Protein AF-A0A9X3EYN8-F1 (afdb_monomer_lite)

Foldseek 3Di:
DDDDDPPPPPDPFAKDFDADPVPRHTLDMDGPDDDAAWDWDDWEADPQRKIKIKTKHDDDPVDFIKIKIWIAGNSRHTQDMDIDGHHPQKDWLDWYDAPDQWIKTWIARHVWLAFIKIWIAGNNYRHTQDIEGQDGADDQKHKHWNDWDHDNFWIKTKIKIWGTDDCQQDTDIWIWIWTAGPNGHTDDIGTDPPQDDRSGGWHWDWDADPQRWIKIWTDDPDTDIDTGDD

Structure (mmCIF, N/CA/C/O backbone):
data_AF-A0A9X3EYN8-F1
#
_entry.id   AF-A0A9X3EYN8-F1
#
loop_
_atom_site.group_PDB
_atom_site.id
_atom_site.type_symbol
_atom_site.label_atom_id
_atom_site.label_alt_id
_atom_site.label_comp_id
_atom_site.label_asym_id
_atom_site.label_entity_id
_atom_site.label_seq_id
_atom_site.pdbx_PDB_ins_code
_atom_site.Cartn_x
_atom_site.Cartn_y
_atom_site.Cartn_z
_atom_site.occupancy
_atom_site.B_iso_or_equiv
_atom_site.auth_seq_id
_atom_site.auth_comp_id
_atom_site.auth_asym_id
_atom_site.auth_atom_id
_atom_site.pdbx_PDB_model_num
ATOM 1 N N . MET A 1 1 ? 11.180 -49.204 -0.231 1.00 36.69 1 MET A N 1
ATOM 2 C CA . MET A 1 1 ? 11.183 -48.367 0.988 1.00 36.69 1 MET A CA 1
ATOM 3 C C . MET A 1 1 ? 10.421 -47.091 0.646 1.00 36.69 1 MET A C 1
ATOM 5 O O . MET A 1 1 ? 10.911 -46.319 -0.162 1.00 36.69 1 MET A O 1
ATOM 9 N N . ARG A 1 2 ? 9.163 -46.944 1.089 1.00 31.66 2 ARG A N 1
ATOM 10 C CA . ARG A 1 2 ? 8.355 -45.742 0.809 1.00 31.66 2 ARG A CA 1
ATOM 11 C C . ARG A 1 2 ? 8.664 -44.709 1.886 1.00 31.66 2 ARG A C 1
ATOM 13 O O . ARG A 1 2 ? 8.352 -44.957 3.048 1.00 31.66 2 ARG A O 1
ATOM 20 N N . TRP A 1 3 ? 9.269 -43.591 1.502 1.00 30.75 3 TRP A N 1
ATOM 21 C CA . TRP A 1 3 ? 9.329 -42.409 2.354 1.00 30.75 3 TRP A CA 1
ATOM 22 C C . TRP A 1 3 ? 7.893 -41.926 2.575 1.00 30.75 3 TRP A C 1
ATOM 24 O O . TRP A 1 3 ? 7.209 -41.531 1.634 1.00 30.75 3 TRP A O 1
ATOM 34 N N . ARG A 1 4 ? 7.400 -42.051 3.809 1.00 38.00 4 ARG A N 1
ATOM 35 C CA . ARG A 1 4 ? 6.211 -41.330 4.259 1.00 38.00 4 ARG A CA 1
ATOM 36 C C . ARG A 1 4 ? 6.711 -39.973 4.726 1.00 38.00 4 ARG A C 1
ATOM 38 O O . ARG A 1 4 ? 7.482 -39.923 5.681 1.00 38.00 4 ARG A O 1
ATOM 45 N N . SER A 1 5 ? 6.311 -38.907 4.043 1.00 39.56 5 SER A N 1
ATOM 46 C CA . SER A 1 5 ? 6.512 -37.550 4.546 1.00 39.56 5 SER A CA 1
ATOM 47 C C . SER A 1 5 ? 5.909 -37.452 5.954 1.00 39.56 5 SER A C 1
ATOM 49 O O . SER A 1 5 ? 4.821 -38.003 6.173 1.00 39.56 5 SER A O 1
ATOM 51 N N . PRO A 1 6 ? 6.591 -36.815 6.922 1.00 39.59 6 PRO A N 1
ATOM 52 C CA . PRO A 1 6 ? 6.010 -36.570 8.233 1.00 39.59 6 PRO A CA 1
ATOM 53 C C . PRO A 1 6 ? 4.724 -35.764 8.069 1.00 39.59 6 PRO A C 1
ATOM 55 O O . PRO A 1 6 ? 4.620 -34.940 7.160 1.00 39.59 6 PRO A O 1
ATOM 58 N N . ALA A 1 7 ? 3.750 -36.032 8.940 1.00 44.34 7 ALA A N 1
ATOM 59 C CA . ALA A 1 7 ? 2.514 -35.273 9.028 1.00 44.34 7 ALA A CA 1
ATOM 60 C C . ALA A 1 7 ? 2.822 -33.774 8.959 1.00 44.34 7 ALA A C 1
ATOM 62 O O . ALA A 1 7 ? 3.685 -33.287 9.689 1.00 44.34 7 ALA A O 1
ATOM 63 N N . THR A 1 8 ? 2.127 -33.080 8.061 1.00 43.03 8 THR A N 1
ATOM 64 C CA . THR A 1 8 ? 2.136 -31.629 7.931 1.00 43.03 8 THR A CA 1
ATOM 65 C C . THR A 1 8 ? 1.940 -31.039 9.320 1.00 43.03 8 THR A C 1
ATOM 67 O O . THR A 1 8 ? 0.848 -31.103 9.888 1.00 43.03 8 THR A O 1
ATOM 70 N N . THR A 1 9 ? 3.013 -30.493 9.898 1.00 41.28 9 THR A N 1
ATOM 71 C CA . THR A 1 9 ? 2.904 -29.537 10.994 1.00 41.28 9 THR A CA 1
ATOM 72 C C . THR A 1 9 ? 1.917 -28.499 10.501 1.00 41.28 9 THR A C 1
ATOM 74 O O . THR A 1 9 ? 2.170 -27.845 9.491 1.00 41.28 9 THR A O 1
ATOM 77 N N . ARG A 1 10 ? 0.744 -28.440 11.132 1.00 44.25 10 ARG A N 1
ATOM 78 C CA . ARG A 1 10 ? -0.308 -27.486 10.798 1.00 44.25 10 ARG A CA 1
ATOM 79 C C . ARG A 1 10 ? 0.329 -26.107 10.949 1.00 44.25 10 ARG A C 1
ATOM 81 O O . ARG A 1 10 ? 0.519 -25.659 12.078 1.00 44.25 10 ARG A O 1
ATOM 88 N N . MET A 1 11 ? 0.758 -25.500 9.838 1.00 50.25 11 MET A N 1
ATOM 89 C CA . MET A 1 11 ? 1.220 -24.118 9.844 1.00 50.25 11 MET A CA 1
ATOM 90 C C . MET A 1 11 ? 0.138 -23.313 10.556 1.00 50.25 11 MET A C 1
ATOM 92 O O . MET A 1 11 ? -1.053 -23.566 10.344 1.00 50.25 11 MET A O 1
ATOM 96 N N . GLY A 1 12 ? 0.548 -22.454 11.492 1.00 55.12 12 GLY A N 1
ATOM 97 C CA . GLY A 1 12 ? -0.389 -21.685 12.301 1.00 55.12 12 GLY A CA 1
ATOM 98 C C . GLY A 1 12 ? -1.447 -21.054 11.401 1.00 55.12 12 GLY A C 1
ATOM 99 O O . GLY A 1 12 ? -1.130 -20.510 10.346 1.00 55.12 12 GLY A O 1
ATOM 100 N N . THR A 1 13 ? -2.715 -21.181 11.781 1.00 68.56 13 THR A N 1
ATOM 101 C CA . THR A 1 13 ? -3.825 -20.532 11.078 1.00 68.56 13 THR A CA 1
ATOM 102 C C . THR A 1 13 ? -3.518 -19.042 10.937 1.00 68.56 13 THR A C 1
ATOM 104 O O . THR A 1 13 ? -3.348 -18.364 11.952 1.00 68.56 13 THR A O 1
ATOM 107 N N . ARG A 1 14 ? -3.434 -18.545 9.697 1.00 85.06 14 ARG A N 1
ATOM 108 C CA . ARG A 1 14 ? -3.241 -17.120 9.386 1.00 85.06 14 ARG A CA 1
ATOM 109 C C . ARG A 1 14 ? -4.427 -16.351 9.931 1.00 85.06 14 ARG A C 1
ATOM 111 O O . ARG A 1 14 ? -5.570 -16.717 9.664 1.00 85.06 14 ARG A O 1
ATOM 118 N N . GLN A 1 15 ? -4.166 -15.337 10.741 1.00 91.00 15 GLN A N 1
ATOM 119 C CA . GLN A 1 15 ? -5.201 -14.673 11.519 1.00 91.00 15 GLN A CA 1
ATOM 120 C C . GLN A 1 15 ? -4.995 -13.168 11.521 1.00 91.00 15 GLN A C 1
ATOM 122 O O . GLN A 1 15 ? -3.868 -12.683 11.541 1.00 91.00 15 GLN A O 1
ATOM 127 N N . VAL A 1 16 ? -6.113 -12.455 11.567 1.00 94.06 16 VAL A N 1
ATOM 128 C CA . VAL A 1 16 ? -6.182 -11.043 11.931 1.00 94.06 16 VAL A CA 1
ATOM 129 C C . VAL A 1 16 ? -6.990 -10.939 13.220 1.00 94.06 16 VAL A C 1
ATOM 131 O O . VAL A 1 16 ? -7.967 -11.670 13.422 1.00 94.06 16 VAL A O 1
ATOM 134 N N . ALA A 1 17 ? -6.554 -10.080 14.132 1.00 94.62 17 ALA A N 1
ATOM 135 C CA . ALA A 1 17 ? -7.220 -9.869 15.406 1.00 94.62 17 ALA A CA 1
ATOM 136 C C . ALA A 1 17 ? -7.165 -8.395 15.789 1.00 94.62 17 ALA A C 1
ATOM 138 O O . ALA A 1 17 ? -6.154 -7.731 15.566 1.00 94.62 17 ALA A O 1
ATOM 139 N N . MET A 1 18 ? -8.237 -7.926 16.417 1.00 94.19 18 MET A N 1
ATOM 140 C CA . MET A 1 18 ? -8.274 -6.639 17.094 1.00 94.19 18 MET A CA 1
ATOM 141 C C . MET A 1 18 ? -8.241 -6.893 18.595 1.00 94.19 18 MET A C 1
ATOM 143 O O . MET A 1 18 ? -8.994 -7.725 19.106 1.00 94.19 18 MET A O 1
ATOM 147 N N . LEU A 1 19 ? -7.345 -6.204 19.295 1.00 95.00 19 LEU A N 1
ATOM 148 C CA . LEU A 1 19 ? -7.113 -6.385 20.724 1.00 95.00 19 LEU A CA 1
ATOM 149 C C . LEU A 1 19 ? -7.497 -5.111 21.480 1.00 95.00 19 LEU A C 1
ATOM 151 O O . LEU A 1 19 ? -7.305 -4.005 20.979 1.00 95.00 19 LEU A O 1
ATOM 155 N N . ALA A 1 20 ? -8.005 -5.264 22.699 1.00 92.56 20 ALA A N 1
ATOM 156 C CA . ALA A 1 20 ? -8.232 -4.151 23.604 1.00 92.56 20 ALA A CA 1
ATOM 157 C C . ALA A 1 20 ? -6.875 -3.536 24.001 1.00 92.56 20 ALA A C 1
ATOM 159 O O . ALA A 1 20 ? -6.005 -4.279 24.464 1.00 92.56 20 ALA A O 1
ATOM 160 N N . PRO A 1 21 ? -6.678 -2.211 23.871 1.00 90.69 21 PRO A N 1
ATOM 161 C CA . PRO A 1 21 ? -5.372 -1.585 24.097 1.00 90.69 21 PRO A CA 1
ATOM 162 C C . PRO A 1 21 ? -4.863 -1.761 25.534 1.00 90.69 21 PRO A C 1
ATOM 164 O O . PRO A 1 21 ? -3.668 -1.950 25.738 1.00 90.69 21 PRO A O 1
ATOM 167 N N . ASP A 1 22 ? -5.765 -1.774 26.519 1.00 94.81 22 ASP A N 1
ATOM 168 C CA . ASP A 1 22 ? -5.390 -1.803 27.939 1.00 94.81 22 ASP A CA 1
ATOM 169 C C . ASP A 1 22 ? -5.053 -3.206 28.461 1.00 94.81 22 ASP A C 1
ATOM 171 O O . ASP A 1 22 ? -4.354 -3.353 29.462 1.00 94.81 22 ASP A O 1
ATOM 175 N N . THR A 1 23 ? -5.576 -4.255 27.820 1.00 95.38 23 THR A N 1
ATOM 176 C CA . THR A 1 23 ? -5.485 -5.635 28.333 1.00 95.38 23 THR A CA 1
ATOM 177 C C . THR A 1 23 ? -4.871 -6.619 27.346 1.00 95.38 23 THR A C 1
ATOM 179 O O . THR A 1 23 ? -4.512 -7.727 27.738 1.00 95.38 23 THR A O 1
ATOM 182 N N . GLY A 1 24 ? -4.790 -6.261 26.062 1.00 93.75 24 GLY A N 1
ATOM 183 C CA . GLY A 1 24 ? -4.427 -7.177 24.983 1.00 93.75 24 GLY A CA 1
ATOM 184 C C . GLY A 1 24 ? -5.465 -8.277 24.725 1.00 93.75 24 GLY A C 1
ATOM 185 O O . GLY A 1 24 ? -5.211 -9.171 23.918 1.00 93.75 24 GLY A O 1
ATOM 186 N N . ALA A 1 25 ? -6.626 -8.249 25.391 1.00 93.50 25 ALA A N 1
ATOM 187 C CA . ALA A 1 25 ? -7.679 -9.236 25.180 1.00 93.50 25 ALA A CA 1
ATOM 188 C C . ALA A 1 25 ? -8.284 -9.089 23.772 1.00 93.50 25 ALA A C 1
ATOM 190 O O . ALA A 1 25 ? -8.482 -7.959 23.321 1.00 93.50 25 ALA A O 1
ATOM 191 N N . PRO A 1 26 ? -8.607 -10.188 23.065 1.00 93.44 26 PRO A N 1
ATOM 192 C CA . PRO A 1 26 ? -9.202 -10.096 21.739 1.00 93.44 26 PRO A CA 1
ATOM 193 C C . PRO A 1 26 ? -10.610 -9.501 21.818 1.00 93.44 26 PRO A C 1
ATOM 195 O O . PRO A 1 26 ? -11.490 -10.077 22.454 1.00 93.44 26 PRO A O 1
ATOM 198 N N . LEU A 1 27 ? -10.820 -8.376 21.133 1.00 94.62 27 LEU A N 1
ATOM 199 C CA . LEU A 1 27 ? -12.154 -7.852 20.830 1.00 94.62 27 LEU A CA 1
ATOM 200 C C . LEU A 1 27 ? -12.817 -8.746 19.782 1.00 94.62 27 LEU A C 1
ATOM 202 O O . LEU A 1 27 ? -13.953 -9.185 19.942 1.00 94.62 27 LEU A O 1
ATOM 206 N N . TRP A 1 28 ? -12.053 -9.099 18.750 1.00 97.44 28 TRP A N 1
ATOM 207 C CA . TRP A 1 28 ? -12.420 -10.121 17.785 1.00 97.44 28 TRP A CA 1
ATOM 208 C C . TRP A 1 28 ? -11.179 -10.749 17.154 1.00 97.44 28 TRP A C 1
ATOM 210 O O . TRP A 1 28 ? -10.060 -10.239 17.234 1.00 97.44 28 TRP A O 1
ATOM 220 N N . LYS A 1 29 ? -11.393 -11.895 16.506 1.00 96.19 29 LYS A N 1
ATOM 221 C CA . LYS A 1 29 ? -10.370 -12.648 15.784 1.00 96.19 29 LYS A CA 1
ATOM 222 C C . LYS A 1 29 ? -10.989 -13.350 14.583 1.00 96.19 29 LYS A C 1
ATOM 224 O O . LYS A 1 29 ? -12.088 -13.900 14.703 1.00 96.19 29 LYS A O 1
ATOM 229 N N . ARG A 1 30 ? -10.297 -13.343 13.445 1.00 95.38 30 ARG A N 1
ATOM 230 C CA . ARG A 1 30 ? -10.720 -14.016 12.210 1.00 95.38 30 ARG A CA 1
ATOM 231 C C . ARG A 1 30 ? -9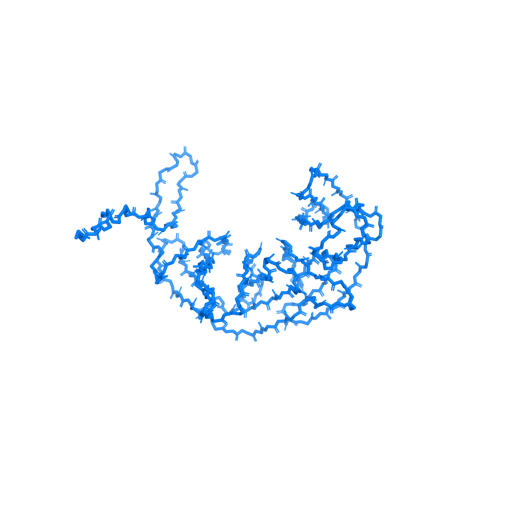.574 -14.799 11.598 1.00 95.38 30 ARG A C 1
ATOM 233 O O . ARG A 1 30 ? -8.415 -14.401 11.691 1.00 95.38 30 ARG A O 1
ATOM 240 N N . GLU A 1 31 ? -9.920 -15.921 10.982 1.00 92.12 31 GLU A N 1
ATOM 241 C CA . GLU A 1 31 ? -8.999 -16.662 10.130 1.00 92.12 31 GLU A CA 1
ATOM 242 C C . GLU A 1 31 ? -8.999 -16.050 8.730 1.00 92.12 31 GLU A C 1
ATOM 244 O O . GLU A 1 31 ? -10.050 -15.737 8.172 1.00 92.12 31 GLU A O 1
ATOM 249 N N . LEU A 1 32 ? -7.807 -15.886 8.169 1.00 90.81 32 LEU A N 1
ATOM 250 C CA . LEU A 1 32 ? -7.599 -15.441 6.800 1.00 90.81 32 LEU A CA 1
ATOM 251 C C . LEU A 1 32 ? -7.600 -16.680 5.907 1.00 90.81 32 LEU A C 1
ATOM 253 O O . LEU A 1 32 ? -6.578 -17.344 5.722 1.00 90.81 32 LEU A O 1
ATOM 257 N N . ALA A 1 33 ? -8.788 -17.033 5.422 1.00 83.81 33 ALA A N 1
ATOM 258 C CA . ALA A 1 33 ? -8.981 -18.198 4.573 1.00 83.81 33 ALA A CA 1
ATOM 259 C C . ALA A 1 33 ? -8.421 -17.959 3.164 1.00 83.81 33 ALA A C 1
ATOM 261 O O . ALA A 1 33 ? -8.655 -16.913 2.561 1.00 83.81 33 ALA A O 1
ATOM 262 N N . GLY A 1 34 ? -7.743 -18.961 2.605 1.00 74.88 34 GLY A N 1
ATOM 263 C CA . GLY A 1 34 ? -7.312 -18.962 1.213 1.00 74.88 34 GLY A CA 1
ATOM 264 C C . GLY A 1 34 ? -6.371 -20.107 0.859 1.00 74.88 34 GLY A C 1
ATOM 265 O O . GLY A 1 34 ? -5.873 -20.780 1.763 1.00 74.88 34 GLY A O 1
ATOM 266 N N . PRO A 1 35 ? -6.190 -20.376 -0.444 1.00 68.06 35 PRO A N 1
ATOM 267 C CA . PRO A 1 35 ? -5.316 -21.447 -0.899 1.00 68.06 35 PRO A CA 1
ATOM 268 C C . PRO A 1 35 ? -3.843 -21.120 -0.623 1.00 68.06 35 PRO A C 1
ATOM 270 O O . PRO A 1 35 ? -3.468 -19.955 -0.501 1.00 68.06 35 PRO A O 1
ATOM 273 N N . GLY A 1 36 ? -3.020 -22.168 -0.572 1.00 67.69 36 GLY A N 1
ATOM 274 C CA . GLY A 1 36 ? -1.562 -22.056 -0.586 1.00 67.69 36 GLY A CA 1
ATOM 275 C C . GLY A 1 36 ? -0.952 -21.383 0.640 1.00 67.69 36 GLY A C 1
ATOM 276 O O . GLY A 1 36 ? -1.547 -21.350 1.725 1.00 67.69 36 GLY A O 1
ATOM 277 N N . ASP A 1 37 ? 0.254 -20.853 0.445 1.00 73.19 37 ASP A N 1
ATOM 278 C CA . ASP A 1 37 ? 1.049 -20.195 1.472 1.00 73.19 37 ASP A CA 1
ATOM 279 C C . ASP A 1 37 ? 0.898 -18.674 1.470 1.00 73.19 37 ASP A C 1
ATOM 281 O O . ASP A 1 37 ? 1.852 -17.925 1.304 1.00 73.19 37 ASP A O 1
ATOM 285 N N . LEU A 1 38 ? -0.338 -18.207 1.682 1.00 80.75 38 LEU A N 1
ATOM 286 C CA . LEU A 1 38 ? -0.625 -16.780 1.857 1.00 80.75 38 LEU A CA 1
ATOM 287 C C . LEU A 1 38 ? 0.139 -16.200 3.059 1.00 80.75 38 LEU A C 1
ATOM 289 O O . LEU A 1 38 ? -0.016 -16.641 4.196 1.00 80.75 38 LEU A O 1
ATOM 293 N N . VAL A 1 39 ? 0.912 -15.154 2.833 1.00 86.19 39 VAL A N 1
ATOM 294 C CA . VAL A 1 39 ? 1.620 -14.380 3.845 1.00 86.19 39 VAL A CA 1
ATOM 295 C C . VAL A 1 39 ? 0.946 -13.011 3.938 1.00 86.19 39 VAL A C 1
ATOM 297 O O . VAL A 1 39 ? 1.100 -12.193 3.031 1.00 86.19 39 VAL A O 1
ATOM 300 N N . PRO A 1 40 ? 0.163 -12.731 4.999 1.00 89.44 40 PRO A N 1
ATOM 301 C CA . PRO A 1 40 ? -0.329 -11.384 5.268 1.00 89.44 40 PRO A CA 1
ATOM 302 C C . PRO A 1 40 ? 0.852 -10.436 5.493 1.00 89.44 40 PRO A C 1
ATOM 304 O O . PRO A 1 40 ? 1.694 -10.696 6.352 1.00 89.44 40 PRO A O 1
ATOM 307 N N . ARG A 1 41 ? 0.918 -9.357 4.711 1.00 89.25 41 ARG A N 1
ATOM 308 C CA . ARG A 1 41 ? 2.037 -8.398 4.709 1.00 89.25 41 ARG A CA 1
ATOM 309 C C . ARG A 1 41 ? 1.630 -7.025 5.216 1.00 89.25 41 ARG A C 1
ATOM 311 O O . ARG A 1 41 ? 2.420 -6.381 5.896 1.00 89.25 41 ARG A O 1
ATOM 318 N N . GLN A 1 42 ? 0.408 -6.596 4.902 1.00 94.50 42 GLN A N 1
ATOM 319 C CA . GLN A 1 42 ? -0.073 -5.258 5.232 1.00 94.50 42 GLN A CA 1
ATOM 320 C C . GLN A 1 42 ? -1.440 -5.295 5.902 1.00 94.50 42 GLN A C 1
ATOM 322 O O . GLN A 1 42 ? -2.274 -6.160 5.623 1.00 94.50 42 GLN A O 1
ATOM 327 N N . ILE A 1 43 ? -1.668 -4.310 6.765 1.00 96.69 43 ILE A N 1
ATOM 328 C CA . ILE A 1 43 ? -2.937 -4.057 7.437 1.00 96.69 43 ILE A CA 1
ATOM 329 C C . ILE A 1 43 ? -3.193 -2.550 7.462 1.00 96.69 43 ILE A C 1
ATOM 331 O O . ILE A 1 43 ? -2.271 -1.769 7.678 1.00 96.69 43 ILE A O 1
ATOM 335 N N . ALA A 1 44 ? -4.442 -2.145 7.257 1.00 97.25 44 ALA A N 1
ATOM 336 C CA . ALA A 1 44 ? -4.867 -0.753 7.319 1.00 97.25 44 ALA A CA 1
ATOM 337 C C . ALA A 1 44 ? -6.170 -0.631 8.109 1.00 97.25 44 ALA A C 1
ATOM 339 O O . ALA A 1 44 ? -7.021 -1.519 8.043 1.00 97.25 44 ALA A O 1
ATOM 340 N N . ILE A 1 45 ? -6.330 0.481 8.826 1.00 96.31 45 ILE A N 1
ATOM 341 C CA . ILE A 1 45 ? -7.567 0.815 9.538 1.00 96.31 45 ILE A CA 1
ATOM 342 C C . ILE A 1 45 ? -8.261 1.957 8.797 1.00 96.31 45 ILE A C 1
ATOM 344 O O . ILE A 1 45 ? -7.642 2.979 8.496 1.00 96.31 45 ILE A O 1
ATOM 348 N N . GLY A 1 46 ? -9.537 1.762 8.484 1.00 94.94 46 GLY A N 1
ATOM 349 C CA . GLY A 1 46 ? -10.400 2.748 7.852 1.00 94.94 46 GLY A CA 1
ATOM 350 C C . GLY A 1 46 ? -10.976 3.748 8.858 1.00 94.94 46 GLY A C 1
ATOM 351 O O . GLY A 1 46 ? -10.978 3.507 10.067 1.00 94.94 46 GLY A O 1
ATOM 352 N N . PRO A 1 47 ? -11.520 4.880 8.381 1.00 89.50 47 PRO A N 1
ATOM 353 C CA . PRO A 1 47 ? -12.044 5.938 9.246 1.00 89.50 47 PRO A CA 1
ATOM 354 C C . PRO A 1 47 ? -13.257 5.516 10.092 1.00 89.50 47 PRO A C 1
ATOM 356 O O . PRO A 1 47 ? -13.546 6.173 11.088 1.00 89.50 47 PRO A O 1
ATOM 359 N N . GLN A 1 48 ? -13.965 4.441 9.723 1.00 91.44 48 GLN A N 1
ATOM 360 C CA . GLN A 1 48 ? -15.088 3.898 10.501 1.00 91.44 48 GLN A CA 1
ATOM 361 C C . GLN A 1 48 ? -14.672 2.718 11.396 1.00 91.44 48 GLN A C 1
ATOM 363 O O . GLN A 1 48 ? -15.526 2.062 11.985 1.00 91.44 48 GLN A O 1
ATOM 368 N N . GLY A 1 49 ? -13.367 2.451 11.520 1.00 94.81 49 GLY A N 1
ATOM 369 C CA . GLY A 1 49 ? -12.836 1.307 12.263 1.00 94.81 49 GLY A CA 1
ATOM 370 C C . GLY A 1 49 ? -12.751 0.019 11.443 1.00 94.81 49 GLY A C 1
ATOM 371 O O . GLY A 1 49 ? -12.381 -1.016 11.991 1.00 94.81 49 GLY A O 1
ATOM 372 N N . ASP A 1 50 ? -13.056 0.076 10.142 1.00 96.12 50 ASP A N 1
ATOM 373 C CA . ASP A 1 50 ? -12.865 -1.040 9.216 1.00 96.12 50 ASP A CA 1
ATOM 374 C C . ASP A 1 50 ? -11.412 -1.505 9.217 1.00 96.12 50 ASP A C 1
ATOM 376 O O . ASP A 1 50 ? -10.493 -0.700 9.365 1.00 96.12 50 ASP A O 1
ATOM 380 N N . VAL A 1 51 ? -11.188 -2.785 8.954 1.00 98.25 51 VAL A N 1
ATOM 381 C CA . VAL A 1 51 ? -9.840 -3.337 8.830 1.00 98.25 51 VAL A CA 1
ATOM 382 C C . VAL A 1 51 ? -9.666 -3.923 7.442 1.00 98.25 51 VAL A C 1
ATOM 384 O O . VAL A 1 51 ? -10.404 -4.822 7.050 1.00 98.25 51 VAL A O 1
ATOM 387 N N . ALA A 1 52 ? -8.667 -3.445 6.707 1.00 98.25 52 ALA A N 1
ATOM 388 C CA . ALA A 1 52 ? -8.222 -4.065 5.469 1.00 98.25 52 ALA A CA 1
ATOM 389 C C . ALA A 1 52 ? -6.928 -4.845 5.708 1.00 98.25 52 ALA A C 1
ATOM 391 O O . ALA A 1 52 ? -6.045 -4.380 6.425 1.00 98.25 52 ALA A O 1
ATOM 392 N N . VAL A 1 53 ? -6.807 -6.018 5.097 1.00 97.56 53 VAL A N 1
ATOM 393 C CA . VAL A 1 53 ? -5.601 -6.853 5.136 1.00 97.56 53 VAL A CA 1
ATOM 394 C C . VAL A 1 53 ? -5.208 -7.192 3.713 1.00 97.56 53 VAL A C 1
ATOM 396 O O . VAL A 1 53 ? -6.071 -7.524 2.903 1.00 97.56 53 VAL A O 1
ATOM 399 N N . ALA A 1 54 ? -3.912 -7.157 3.429 1.00 95.19 54 ALA A N 1
ATOM 400 C CA . ALA A 1 54 ? -3.367 -7.598 2.160 1.00 95.19 54 ALA A CA 1
ATOM 401 C C . ALA A 1 54 ? -2.313 -8.689 2.377 1.00 95.19 54 ALA A C 1
ATOM 403 O O . ALA A 1 54 ? -1.438 -8.572 3.242 1.00 95.19 54 ALA A O 1
ATOM 404 N N . ALA A 1 55 ? -2.413 -9.760 1.597 1.00 91.25 55 ALA A N 1
ATOM 405 C CA . ALA A 1 55 ? -1.485 -10.881 1.603 1.00 91.25 55 ALA A CA 1
ATOM 406 C C . ALA A 1 55 ? -1.006 -11.200 0.191 1.00 91.25 55 ALA A C 1
ATOM 408 O O . ALA A 1 55 ? -1.716 -10.963 -0.783 1.00 91.25 55 ALA A O 1
ATOM 409 N N . HIS A 1 56 ? 0.164 -11.815 0.115 1.00 86.31 56 HIS A N 1
ATOM 410 C CA . HIS A 1 56 ? 0.737 -12.409 -1.091 1.00 86.31 56 HIS A CA 1
ATOM 411 C C . HIS A 1 56 ? 0.879 -13.919 -0.870 1.00 86.31 56 HIS A C 1
ATOM 413 O O . HIS A 1 56 ? 1.113 -14.334 0.260 1.00 86.31 56 HIS A O 1
ATOM 419 N N . ALA A 1 57 ? 0.661 -14.754 -1.886 1.00 78.50 57 ALA A N 1
ATOM 420 C CA . ALA A 1 57 ? 0.902 -16.199 -1.795 1.00 78.50 57 ALA A CA 1
ATOM 421 C C . ALA A 1 57 ? 2.288 -16.547 -2.349 1.00 78.50 57 ALA A C 1
ATOM 423 O O . ALA A 1 57 ? 2.564 -16.225 -3.500 1.00 78.50 57 ALA A O 1
ATOM 424 N N . ASP A 1 58 ? 3.113 -17.223 -1.545 1.00 67.81 58 ASP A N 1
ATOM 425 C CA . ASP A 1 58 ? 4.518 -17.490 -1.871 1.00 67.81 58 ASP A CA 1
ATOM 426 C C . ASP A 1 58 ? 4.718 -18.703 -2.812 1.00 67.81 58 ASP A C 1
ATOM 428 O O . ASP A 1 58 ? 4.195 -19.794 -2.577 1.00 67.81 58 ASP A O 1
ATOM 432 N N . PHE A 1 59 ? 5.498 -18.443 -3.866 1.00 57.62 59 PHE A N 1
ATOM 433 C CA . PHE A 1 59 ? 6.259 -19.254 -4.833 1.00 57.62 59 PHE A CA 1
ATOM 434 C C . PHE A 1 59 ? 5.952 -20.743 -5.090 1.00 57.62 59 PHE A C 1
ATOM 436 O O . PHE A 1 59 ? 6.508 -21.635 -4.449 1.00 57.62 59 PHE A O 1
ATOM 443 N N . ASN A 1 60 ? 5.314 -21.001 -6.239 1.00 53.28 60 ASN A N 1
ATOM 444 C CA . ASN A 1 60 ? 5.756 -22.051 -7.164 1.00 53.28 60 ASN A CA 1
ATOM 445 C C . ASN A 1 60 ? 6.181 -21.375 -8.478 1.00 53.28 60 ASN A C 1
ATOM 447 O O . ASN A 1 60 ? 5.371 -20.703 -9.106 1.00 53.28 60 ASN A O 1
ATOM 451 N N . ALA A 1 61 ? 7.436 -21.565 -8.900 1.00 51.12 61 ALA A N 1
ATOM 452 C CA . ALA A 1 61 ? 8.080 -20.879 -10.036 1.00 51.12 61 ALA A CA 1
ATOM 453 C C . ALA A 1 61 ? 7.405 -21.069 -11.417 1.00 51.12 61 ALA A C 1
ATOM 455 O O . ALA A 1 61 ? 7.837 -20.471 -12.400 1.00 51.12 61 ALA A O 1
ATOM 456 N N . ASP A 1 62 ? 6.351 -21.883 -11.482 1.00 53.88 62 ASP A N 1
ATOM 457 C CA . ASP A 1 62 ? 5.622 -22.238 -12.698 1.00 53.88 62 ASP A CA 1
ATOM 458 C C . ASP A 1 62 ? 4.181 -21.672 -12.723 1.00 53.88 62 ASP A C 1
ATOM 460 O O . ASP A 1 62 ? 3.427 -21.952 -13.657 1.00 53.88 62 ASP A O 1
ATOM 464 N N . GLU A 1 63 ? 3.774 -20.886 -11.715 1.00 59.31 63 GLU A N 1
ATOM 465 C CA . GLU A 1 63 ? 2.411 -20.353 -11.566 1.00 59.31 63 GLU A CA 1
ATOM 466 C C . GLU A 1 63 ? 2.380 -18.821 -11.461 1.00 59.31 63 GLU A C 1
ATOM 468 O O . GLU A 1 63 ? 3.395 -18.157 -11.274 1.00 59.31 63 GLU A O 1
ATOM 473 N N . VAL A 1 64 ? 1.189 -18.245 -11.646 1.00 63.34 64 VAL A N 1
ATOM 474 C CA . VAL A 1 64 ? 0.959 -16.810 -11.467 1.00 63.34 64 VAL A CA 1
ATOM 475 C C . VAL A 1 64 ? 0.785 -16.514 -9.979 1.00 63.34 64 VAL A C 1
ATOM 477 O O . VAL A 1 64 ? 0.007 -17.203 -9.316 1.00 63.34 64 VAL A O 1
ATOM 480 N N . ASP A 1 65 ? 1.454 -15.480 -9.470 1.00 77.62 65 ASP A N 1
ATOM 481 C CA . ASP A 1 65 ? 1.310 -15.079 -8.072 1.00 77.62 65 ASP A CA 1
ATOM 482 C C . ASP A 1 65 ? -0.081 -14.488 -7.823 1.00 77.62 65 ASP A C 1
ATOM 484 O O . ASP A 1 65 ? -0.754 -13.949 -8.714 1.00 77.62 65 ASP A O 1
ATOM 488 N N . THR A 1 66 ? -0.525 -14.580 -6.570 1.00 85.38 66 THR A N 1
ATOM 489 C CA . THR A 1 66 ? -1.776 -13.949 -6.150 1.00 85.38 66 THR A CA 1
ATOM 490 C C . THR A 1 66 ? -1.543 -12.968 -5.022 1.00 85.38 66 THR A C 1
ATOM 492 O O . THR A 1 66 ? -0.904 -13.301 -4.022 1.00 85.38 66 THR A O 1
ATOM 495 N N . LEU A 1 67 ? -2.135 -11.784 -5.159 1.00 89.06 67 LEU A N 1
ATOM 496 C CA . LEU A 1 67 ? -2.411 -10.908 -4.029 1.00 89.06 67 LEU A CA 1
ATOM 497 C C . LEU A 1 67 ? -3.847 -11.148 -3.585 1.00 89.06 67 LEU A C 1
ATOM 499 O O . LEU A 1 67 ? -4.748 -11.321 -4.409 1.00 89.06 67 LEU A O 1
ATOM 503 N N . ARG A 1 68 ? -4.083 -11.131 -2.279 1.00 92.88 68 ARG A N 1
ATOM 504 C CA . ARG A 1 68 ? -5.425 -11.220 -1.719 1.00 92.88 68 ARG A CA 1
ATOM 505 C C . ARG A 1 68 ? -5.675 -10.083 -0.753 1.00 92.88 68 ARG A C 1
ATOM 507 O O . ARG A 1 68 ? -4.848 -9.797 0.107 1.00 92.88 68 ARG A O 1
ATOM 514 N N . LEU A 1 69 ? -6.829 -9.455 -0.915 1.00 96.00 69 LEU A N 1
ATOM 515 C CA . LEU A 1 69 ? -7.330 -8.391 -0.065 1.00 96.00 69 LEU A CA 1
ATOM 516 C C . LEU A 1 69 ? -8.526 -8.917 0.724 1.00 96.00 69 LEU A C 1
ATOM 518 O O . LEU A 1 69 ? -9.368 -9.620 0.170 1.00 96.00 69 LEU A O 1
ATOM 522 N N . TRP A 1 70 ? -8.622 -8.543 1.991 1.00 97.38 70 TRP A N 1
ATOM 523 C CA . TRP A 1 70 ? -9.824 -8.717 2.803 1.00 97.38 70 TRP A CA 1
ATOM 524 C C . TRP A 1 70 ? -10.201 -7.376 3.400 1.00 97.38 70 TRP A C 1
ATOM 526 O O . TRP A 1 70 ? -9.316 -6.629 3.819 1.00 97.38 70 TRP A O 1
ATOM 536 N N . ARG A 1 71 ? -11.501 -7.113 3.515 1.00 98.00 71 ARG A N 1
ATOM 537 C CA . ARG A 1 71 ? -12.030 -6.013 4.316 1.00 98.00 71 ARG A CA 1
ATOM 538 C C . ARG A 1 71 ? -13.009 -6.551 5.345 1.00 98.00 71 ARG A C 1
ATOM 540 O O . ARG A 1 71 ? -13.933 -7.292 5.014 1.00 98.00 71 ARG A O 1
ATOM 547 N N . PHE A 1 72 ? -12.816 -6.132 6.583 1.00 98.25 72 PHE A N 1
ATOM 548 C CA . PHE A 1 72 ? -13.690 -6.399 7.710 1.00 98.25 72 PHE A CA 1
ATOM 549 C C . PHE A 1 72 ? -14.297 -5.089 8.208 1.00 98.25 72 PHE A C 1
ATOM 551 O O . PHE A 1 72 ? -13.653 -4.042 8.112 1.00 98.25 72 PHE A O 1
ATOM 558 N N . ASP A 1 73 ? -15.507 -5.143 8.752 1.00 97.75 73 ASP A N 1
ATOM 559 C CA . ASP A 1 73 ? -16.047 -4.030 9.531 1.00 97.75 73 ASP A CA 1
ATOM 560 C C . ASP A 1 73 ? -15.350 -3.914 10.902 1.00 97.75 73 ASP A C 1
ATOM 562 O O . ASP A 1 73 ? -14.475 -4.715 11.256 1.00 97.75 73 ASP A O 1
ATOM 566 N N . ALA A 1 74 ? -15.732 -2.902 11.683 1.00 96.69 74 ALA A N 1
ATOM 567 C CA . ALA A 1 74 ? -15.152 -2.638 13.000 1.00 96.69 74 ALA A CA 1
ATOM 568 C C . ALA A 1 74 ? -15.356 -3.783 14.014 1.00 96.69 74 ALA A C 1
ATOM 570 O O . ALA A 1 74 ? -14.524 -3.971 14.905 1.00 96.69 74 ALA A O 1
ATOM 571 N N . ASP A 1 75 ? -16.409 -4.589 13.845 1.00 97.25 75 ASP A N 1
ATOM 572 C CA . ASP A 1 75 ? -16.729 -5.757 14.677 1.00 97.25 75 ASP A CA 1
ATOM 573 C C . ASP A 1 75 ? -16.070 -7.055 14.150 1.00 97.25 75 ASP A C 1
ATOM 575 O O . ASP A 1 75 ? -16.216 -8.154 14.710 1.00 97.25 75 ASP A O 1
ATOM 579 N N . GLY A 1 76 ? -15.308 -6.937 13.061 1.00 97.12 76 GLY A N 1
ATOM 580 C CA . GLY A 1 76 ? -14.570 -8.011 12.421 1.00 97.12 76 GLY A CA 1
ATOM 581 C C . GLY A 1 76 ? -15.420 -8.886 11.498 1.00 97.12 76 GLY A C 1
ATOM 582 O O . GLY A 1 76 ? -14.989 -9.991 11.164 1.00 97.12 76 GLY A O 1
ATOM 583 N N . ALA A 1 77 ? -16.641 -8.504 11.121 1.00 97.81 77 ALA A N 1
ATOM 584 C CA . ALA A 1 77 ? -17.389 -9.232 10.097 1.00 97.81 77 ALA A CA 1
ATOM 585 C C . ALA A 1 77 ? -16.750 -8.999 8.722 1.00 97.81 77 ALA A C 1
ATOM 587 O O . ALA A 1 77 ? -16.383 -7.879 8.381 1.00 97.81 77 ALA A O 1
ATOM 588 N N . LEU A 1 78 ? -16.582 -10.066 7.934 1.00 97.56 78 LEU A N 1
ATOM 589 C CA . LEU A 1 78 ? -16.029 -9.961 6.583 1.00 97.56 78 LEU A CA 1
ATOM 590 C C . LEU A 1 78 ? -17.041 -9.247 5.680 1.00 97.56 78 LEU A C 1
ATOM 592 O O . LEU A 1 78 ? -18.156 -9.737 5.511 1.00 97.56 78 LEU A O 1
ATOM 596 N N . LEU A 1 79 ? -16.635 -8.124 5.092 1.00 97.38 79 LEU A N 1
ATOM 597 C CA . LEU A 1 79 ? -17.434 -7.373 4.125 1.00 97.38 79 LEU A CA 1
ATOM 598 C C . LEU A 1 79 ? -17.211 -7.906 2.711 1.00 97.38 79 LEU A C 1
ATOM 600 O O . LEU A 1 79 ? -18.168 -8.172 1.989 1.00 97.38 79 LEU A O 1
ATOM 604 N N . TRP A 1 80 ? -15.948 -8.100 2.337 1.00 97.94 80 TRP A N 1
ATOM 605 C CA . TRP A 1 80 ? -15.555 -8.722 1.079 1.00 97.94 80 TRP A CA 1
ATOM 606 C C . TRP A 1 80 ? -14.118 -9.233 1.153 1.00 97.94 80 TRP A C 1
ATOM 608 O O . TRP A 1 80 ? -13.317 -8.809 1.992 1.00 97.94 80 TRP A O 1
ATOM 618 N N . ASP A 1 81 ? -13.783 -10.129 0.233 1.00 95.81 81 ASP A N 1
ATOM 619 C CA . ASP A 1 81 ? -12.412 -10.494 -0.077 1.00 95.81 81 ASP A CA 1
ATOM 620 C C . ASP A 1 81 ? -12.211 -10.544 -1.593 1.00 95.81 81 ASP A C 1
ATOM 622 O O . ASP A 1 81 ? -13.155 -10.761 -2.354 1.00 95.81 81 ASP A O 1
ATOM 626 N N . ARG A 1 82 ? -10.980 -10.301 -2.036 1.00 94.06 82 ARG A N 1
ATOM 627 C CA . ARG A 1 82 ? -10.643 -10.214 -3.453 1.00 94.06 82 ARG A CA 1
ATOM 628 C C . ARG A 1 82 ? -9.304 -10.856 -3.733 1.00 94.06 82 ARG A C 1
ATOM 630 O O . ARG A 1 82 ? -8.315 -10.526 -3.088 1.00 94.06 82 ARG A O 1
ATOM 637 N N . VAL A 1 83 ? -9.272 -11.713 -4.745 1.00 91.38 83 VAL A N 1
ATOM 638 C CA . VAL A 1 83 ? -8.042 -12.293 -5.288 1.00 91.38 83 VAL A CA 1
ATOM 639 C C . VAL A 1 83 ? -7.660 -11.545 -6.559 1.00 91.38 83 VAL A C 1
ATOM 641 O O . VAL A 1 83 ? -8.502 -11.291 -7.420 1.00 91.38 83 VAL A O 1
ATOM 644 N N . LEU A 1 84 ? -6.387 -11.191 -6.662 1.00 88.75 84 LEU A N 1
ATOM 645 C CA . LEU A 1 84 ? -5.779 -10.524 -7.800 1.00 88.75 84 LEU A CA 1
ATOM 646 C C . LEU A 1 84 ? -4.652 -11.400 -8.318 1.00 88.75 84 LEU A C 1
ATOM 648 O O . LEU A 1 84 ? -3.762 -11.787 -7.565 1.00 88.75 84 LEU A O 1
ATOM 652 N N . THR A 1 85 ? -4.690 -11.681 -9.609 1.00 86.94 85 THR A N 1
ATOM 653 C CA . THR A 1 85 ? -3.600 -12.334 -10.323 1.00 86.94 85 THR A CA 1
ATOM 654 C C . THR A 1 85 ? -2.538 -11.288 -10.637 1.00 86.94 85 THR A C 1
ATOM 656 O O . THR A 1 85 ? -2.849 -10.271 -11.258 1.00 86.94 85 THR A O 1
ATOM 659 N N . VAL A 1 86 ? -1.303 -11.518 -10.202 1.00 84.38 86 VAL A N 1
ATOM 660 C CA . VAL A 1 86 ? -0.189 -10.583 -10.380 1.00 84.38 86 VAL A CA 1
ATOM 661 C C . VAL A 1 86 ? 1.025 -11.283 -10.988 1.00 84.38 86 VAL A C 1
ATOM 663 O O . VAL A 1 86 ? 1.135 -12.505 -10.905 1.00 84.38 86 VAL A O 1
ATOM 666 N N . PRO A 1 87 ? 1.938 -10.540 -11.634 1.00 81.00 87 PRO A N 1
ATOM 667 C CA . PRO A 1 87 ? 3.228 -11.086 -12.034 1.00 81.00 87 PRO A CA 1
ATOM 668 C C . PRO A 1 87 ? 3.933 -11.804 -10.878 1.00 81.00 87 PRO A C 1
ATOM 670 O O . PRO A 1 87 ? 3.783 -11.423 -9.719 1.00 81.00 87 PRO A O 1
ATOM 673 N N . VAL A 1 88 ? 4.724 -12.822 -11.213 1.00 78.00 88 VAL A N 1
ATOM 674 C CA . VAL A 1 88 ? 5.544 -13.544 -10.232 1.00 78.00 88 VAL A CA 1
ATOM 675 C C . VAL A 1 88 ? 6.493 -12.567 -9.535 1.00 78.00 88 VAL A C 1
ATOM 677 O O . VAL A 1 88 ? 7.011 -11.649 -10.179 1.00 78.00 88 VAL A O 1
ATOM 680 N N . TYR A 1 89 ? 6.739 -12.797 -8.246 1.00 78.31 89 TYR A N 1
ATOM 681 C CA . TYR A 1 89 ? 7.610 -12.000 -7.379 1.00 78.31 89 TYR A CA 1
ATOM 682 C C . TYR A 1 89 ? 7.041 -10.638 -6.971 1.00 78.31 89 TYR A C 1
ATOM 684 O O . TYR A 1 89 ? 7.794 -9.804 -6.476 1.00 78.31 89 TYR A O 1
ATOM 692 N N . GLU A 1 90 ? 5.747 -10.381 -7.153 1.00 83.75 90 GLU A N 1
ATOM 693 C CA . GLU A 1 90 ? 5.104 -9.166 -6.637 1.00 83.75 90 GLU A CA 1
ATOM 694 C C . GLU A 1 90 ? 4.870 -9.247 -5.121 1.00 83.75 90 GLU A C 1
ATOM 696 O O . GLU A 1 90 ? 4.321 -10.221 -4.616 1.00 83.75 90 GLU A O 1
ATOM 701 N N . ASP A 1 91 ? 5.228 -8.189 -4.395 1.00 85.19 91 ASP A N 1
ATOM 702 C CA . ASP A 1 91 ? 4.954 -8.023 -2.963 1.00 85.19 91 ASP A CA 1
ATOM 703 C C . ASP A 1 91 ? 4.194 -6.722 -2.709 1.00 85.19 91 ASP A C 1
ATOM 705 O O . ASP A 1 91 ? 4.142 -5.814 -3.542 1.00 85.19 91 ASP A O 1
ATOM 709 N N . ILE A 1 92 ? 3.579 -6.647 -1.534 1.00 91.25 92 ILE A N 1
ATOM 710 C CA . ILE A 1 92 ? 2.748 -5.537 -1.095 1.00 91.25 92 ILE A CA 1
ATOM 711 C C . ILE A 1 92 ? 3.534 -4.708 -0.089 1.00 91.25 92 ILE A C 1
ATOM 713 O O . ILE A 1 92 ? 3.736 -5.102 1.066 1.00 91.25 92 ILE A O 1
ATOM 717 N N . THR A 1 93 ? 3.949 -3.521 -0.512 1.00 91.25 93 THR A N 1
ATOM 718 C CA . THR A 1 93 ? 4.795 -2.643 0.298 1.00 91.25 93 THR A CA 1
ATOM 719 C C . THR A 1 93 ? 3.995 -1.599 1.074 1.00 91.25 93 THR A C 1
ATOM 721 O O . THR A 1 93 ? 4.473 -1.147 2.115 1.00 91.25 93 THR A O 1
ATOM 724 N N . GLY A 1 94 ? 2.758 -1.299 0.654 1.00 94.38 94 GLY A N 1
ATOM 725 C CA . GLY A 1 94 ? 1.848 -0.396 1.366 1.00 94.38 94 GLY A CA 1
ATOM 726 C C . GLY A 1 94 ? 0.364 -0.696 1.130 1.00 94.38 94 GLY A C 1
ATOM 727 O O . GLY A 1 94 ? -0.025 -1.211 0.081 1.00 94.38 94 GLY A O 1
ATOM 728 N N . LEU A 1 95 ? -0.474 -0.359 2.113 1.00 97.69 95 LEU A N 1
ATOM 729 C CA . LEU A 1 95 ? -1.932 -0.496 2.063 1.00 97.69 95 LEU A CA 1
ATOM 730 C C . LEU A 1 95 ? -2.576 0.650 2.842 1.00 97.69 95 LEU A C 1
ATOM 732 O O . LEU A 1 95 ? -2.330 0.782 4.039 1.00 97.69 95 LEU A O 1
ATOM 736 N N . HIS A 1 96 ? -3.415 1.458 2.194 1.00 97.38 96 HIS A N 1
ATOM 737 C CA . HIS A 1 96 ? -4.023 2.618 2.846 1.00 97.38 96 HIS A CA 1
ATOM 738 C C . HIS A 1 96 ? -5.458 2.865 2.392 1.00 97.38 96 HIS A C 1
ATOM 740 O O . HIS A 1 96 ? -5.769 2.806 1.205 1.00 97.38 96 HIS A O 1
ATOM 746 N N . PHE A 1 97 ? -6.325 3.219 3.341 1.00 97.38 97 PHE A N 1
ATOM 747 C CA . PHE A 1 97 ? -7.581 3.887 3.016 1.00 97.38 97 PHE A CA 1
ATOM 748 C C . PHE A 1 97 ? -7.284 5.323 2.572 1.00 97.38 97 PHE A C 1
ATOM 750 O O . PHE A 1 97 ? -6.489 6.021 3.202 1.00 97.38 97 PHE A O 1
ATOM 757 N N . ALA A 1 98 ? -7.941 5.759 1.505 1.00 96.38 98 ALA A N 1
ATOM 758 C CA . ALA A 1 98 ? -7.819 7.087 0.926 1.00 96.38 98 ALA A CA 1
ATOM 759 C C . ALA A 1 98 ? -9.205 7.732 0.725 1.00 96.38 98 ALA A C 1
ATOM 761 O O . ALA A 1 98 ? -10.230 7.036 0.740 1.00 96.38 98 ALA A O 1
ATOM 762 N N . PRO A 1 99 ? -9.276 9.067 0.564 1.00 95.25 99 PRO A N 1
ATOM 763 C CA . PRO A 1 99 ? -10.546 9.757 0.378 1.00 95.25 99 PRO A CA 1
ATOM 764 C C . PRO A 1 99 ? -11.357 9.238 -0.820 1.00 95.25 99 PRO A C 1
ATOM 766 O O . PRO A 1 99 ? -10.820 8.841 -1.854 1.00 95.25 99 PRO A O 1
ATOM 769 N N . GLY A 1 100 ? -12.684 9.314 -0.693 1.00 92.38 100 GLY A N 1
ATOM 770 C CA . GLY A 1 100 ? -13.609 9.053 -1.796 1.00 92.38 100 GLY A CA 1
ATOM 771 C C . GLY A 1 100 ? -13.863 7.576 -2.101 1.00 92.38 100 GLY A C 1
ATOM 772 O O . GLY A 1 100 ? -13.977 7.249 -3.276 1.00 92.38 100 GLY A O 1
ATOM 773 N N . ASP A 1 101 ? -13.985 6.719 -1.079 1.00 94.62 101 ASP A N 1
ATOM 774 C CA . ASP A 1 101 ? -14.226 5.263 -1.193 1.00 94.62 101 ASP A CA 1
ATOM 775 C C . ASP A 1 101 ? -13.064 4.508 -1.860 1.00 94.62 101 ASP A C 1
ATOM 777 O O . ASP A 1 101 ? -13.250 3.768 -2.824 1.00 94.62 101 ASP A O 1
ATOM 781 N N . GLN A 1 102 ? -11.837 4.739 -1.387 1.00 96.88 102 GLN A N 1
ATOM 782 C CA . GLN A 1 102 ? -10.633 4.160 -1.985 1.00 96.88 102 GLN A CA 1
ATOM 783 C C . GLN A 1 102 ? -9.798 3.394 -0.964 1.00 96.88 102 GLN A C 1
ATOM 785 O O . GLN A 1 102 ? -9.487 3.901 0.112 1.00 96.88 102 GLN A O 1
ATOM 790 N N . LEU A 1 103 ? -9.425 2.169 -1.318 1.00 97.94 103 LEU A N 1
ATOM 791 C CA . LEU A 1 103 ? -8.367 1.407 -0.675 1.00 97.94 103 LEU A CA 1
ATOM 792 C C . LEU A 1 103 ? -7.260 1.259 -1.709 1.00 97.94 103 LEU A C 1
ATOM 794 O O . LEU A 1 103 ? -7.492 0.737 -2.797 1.00 97.94 103 LEU A O 1
ATOM 798 N N . VAL A 1 104 ? -6.069 1.739 -1.379 1.00 98.06 104 VAL A N 1
ATOM 799 C CA . VAL A 1 104 ? -4.947 1.788 -2.310 1.00 98.06 104 VAL A CA 1
ATOM 800 C C . VAL A 1 104 ? -3.848 0.854 -1.842 1.00 98.06 104 VAL A C 1
ATOM 802 O O . VAL A 1 104 ? -3.448 0.866 -0.677 1.00 98.06 104 VAL A O 1
ATOM 805 N N . VAL A 1 105 ? -3.380 0.033 -2.773 1.00 97.56 105 VAL A N 1
ATOM 806 C CA . VAL A 1 105 ? -2.324 -0.957 -2.599 1.00 97.56 105 VAL A CA 1
ATOM 807 C C . VAL A 1 105 ? -1.099 -0.470 -3.360 1.00 97.56 105 VAL A C 1
ATOM 809 O O . VAL A 1 105 ? -1.197 -0.207 -4.558 1.00 97.56 105 VAL A O 1
ATOM 812 N N . LEU A 1 106 ? 0.041 -0.366 -2.680 1.00 96.38 106 LEU A N 1
ATOM 813 C CA . LEU A 1 106 ? 1.346 -0.183 -3.310 1.00 96.38 106 LEU A CA 1
ATOM 814 C C . LEU A 1 106 ? 2.008 -1.553 -3.410 1.00 96.38 106 LEU A C 1
ATOM 816 O O . LEU A 1 106 ? 2.131 -2.262 -2.406 1.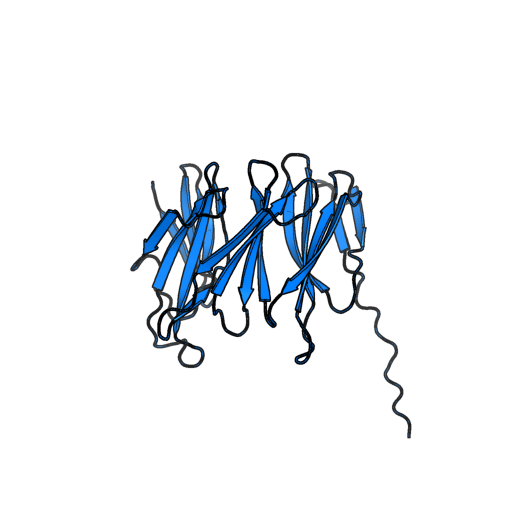00 96.38 106 LEU A O 1
ATOM 820 N N . ARG A 1 107 ? 2.410 -1.916 -4.625 1.00 92.06 107 ARG A N 1
ATOM 821 C CA . ARG A 1 107 ? 3.060 -3.189 -4.926 1.00 92.06 107 ARG A CA 1
ATOM 822 C C . ARG A 1 107 ? 4.316 -2.996 -5.767 1.00 92.06 107 ARG A C 1
ATOM 824 O O . ARG A 1 107 ? 4.466 -1.978 -6.451 1.00 92.06 107 ARG A O 1
ATOM 831 N N . GLY A 1 108 ? 5.214 -3.966 -5.693 1.00 86.81 108 GLY A N 1
ATOM 832 C CA . GLY A 1 108 ? 6.426 -3.994 -6.497 1.00 86.81 108 GLY A CA 1
ATOM 833 C C . GLY A 1 108 ? 7.066 -5.374 -6.525 1.00 86.81 108 GLY A C 1
ATOM 834 O O . GLY A 1 108 ? 6.851 -6.205 -5.645 1.00 86.81 108 GLY A O 1
ATOM 835 N N . THR A 1 109 ? 7.891 -5.614 -7.539 1.00 79.44 109 THR A N 1
ATOM 836 C CA . THR A 1 109 ? 8.535 -6.913 -7.756 1.00 79.44 109 THR A CA 1
ATOM 837 C C . THR A 1 109 ? 9.767 -7.085 -6.847 1.00 79.44 109 THR A C 1
ATOM 839 O O . THR A 1 109 ? 10.755 -6.388 -7.046 1.00 79.44 109 THR A O 1
ATOM 842 N N . VAL A 1 110 ? 9.766 -8.001 -5.874 1.00 65.62 110 VAL A N 1
ATOM 843 C CA . VAL A 1 110 ? 10.810 -8.151 -4.829 1.00 65.62 110 VAL A CA 1
ATOM 844 C C . VAL A 1 110 ? 12.171 -8.541 -5.386 1.00 65.62 110 VAL A C 1
ATOM 846 O O . VAL A 1 110 ? 13.175 -7.929 -5.034 1.00 65.62 110 VAL A O 1
ATOM 849 N N . GLU A 1 111 ? 12.226 -9.554 -6.252 1.00 60.66 111 GLU A N 1
ATOM 850 C CA . GLU A 1 111 ? 13.512 -10.155 -6.639 1.00 60.66 111 GLU A CA 1
ATOM 851 C C . GLU A 1 111 ? 14.267 -9.322 -7.691 1.00 60.66 111 GLU A C 1
ATOM 853 O O . GLU A 1 111 ? 15.457 -9.520 -7.917 1.00 60.66 111 GLU A O 1
ATOM 858 N N . PHE A 1 112 ? 13.605 -8.322 -8.286 1.00 61.97 112 PHE A N 1
ATOM 859 C CA . PHE A 1 112 ? 14.188 -7.509 -9.359 1.00 61.97 112 PHE A CA 1
ATOM 860 C C . PHE A 1 112 ? 13.874 -6.012 -9.268 1.00 61.97 112 PHE A C 1
ATOM 862 O O . PHE A 1 112 ? 14.326 -5.254 -10.124 1.00 61.97 112 PHE A O 1
ATOM 869 N N . SER A 1 113 ? 13.088 -5.583 -8.270 1.00 66.44 113 SER A N 1
ATOM 870 C CA . SER A 1 113 ? 12.659 -4.193 -8.037 1.00 66.44 113 SER A CA 1
ATOM 871 C C . SER A 1 113 ? 12.318 -3.436 -9.319 1.00 66.44 113 SER A C 1
ATOM 873 O O . SER A 1 113 ? 12.691 -2.283 -9.480 1.00 66.44 113 SER A O 1
ATOM 875 N N . THR A 1 114 ? 11.693 -4.087 -10.303 1.00 78.62 114 THR A N 1
ATOM 876 C CA . THR A 1 114 ? 11.662 -3.506 -11.656 1.00 78.62 114 THR A CA 1
ATOM 877 C C . THR A 1 114 ? 10.741 -2.299 -11.733 1.00 78.62 114 THR A C 1
ATOM 879 O O . THR A 1 114 ? 11.029 -1.337 -12.443 1.00 78.62 114 THR A O 1
ATOM 882 N N . ARG A 1 115 ? 9.646 -2.331 -10.982 1.00 87.94 115 ARG A N 1
ATOM 883 C CA . ARG A 1 115 ? 8.605 -1.316 -11.015 1.00 87.94 115 ARG A CA 1
ATOM 884 C C . ARG A 1 115 ? 7.924 -1.182 -9.666 1.00 87.94 115 ARG A C 1
ATOM 886 O O . ARG A 1 115 ? 7.868 -2.134 -8.889 1.00 87.94 115 ARG A O 1
ATOM 893 N N . ALA A 1 116 ? 7.337 -0.011 -9.468 1.00 92.00 116 ALA A N 1
ATOM 894 C CA . ALA A 1 116 ? 6.368 0.262 -8.423 1.00 92.00 116 ALA A CA 1
ATOM 895 C C . ALA A 1 116 ? 5.011 0.550 -9.071 1.00 92.00 116 ALA A C 1
ATOM 897 O O . ALA A 1 116 ? 4.926 1.331 -10.025 1.00 92.00 116 ALA A O 1
ATOM 898 N N . GLU A 1 117 ? 3.953 -0.058 -8.547 1.00 94.75 117 GLU A N 1
ATOM 899 C CA . GLU A 1 117 ? 2.588 0.091 -9.046 1.00 94.75 117 GLU A CA 1
ATOM 900 C C . GLU A 1 117 ? 1.620 0.428 -7.912 1.00 94.75 117 GLU A C 1
ATOM 902 O O . GLU A 1 117 ? 1.757 -0.057 -6.789 1.00 94.75 117 GLU A O 1
ATOM 907 N N . LEU A 1 118 ? 0.610 1.234 -8.228 1.00 97.31 118 LEU A N 1
ATOM 908 C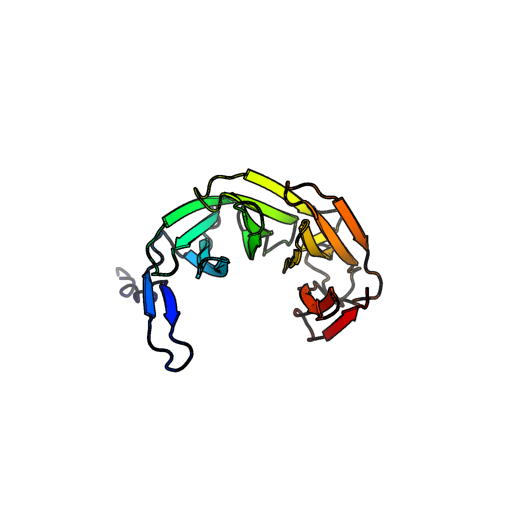 CA . LEU A 1 118 ? -0.552 1.447 -7.378 1.00 97.31 118 LEU A CA 1
ATOM 909 C C . LEU A 1 118 ? -1.771 0.773 -7.995 1.00 97.31 118 LEU A C 1
ATOM 911 O O . LEU A 1 118 ? -2.031 0.908 -9.191 1.00 97.31 118 LEU A O 1
ATOM 915 N N . LEU A 1 119 ? -2.555 0.130 -7.142 1.00 97.56 119 LEU A N 1
ATOM 916 C CA . LEU A 1 119 ? -3.905 -0.323 -7.438 1.00 97.56 119 LEU A CA 1
ATOM 917 C C . LEU A 1 119 ? -4.858 0.370 -6.467 1.00 97.56 119 LEU A C 1
ATOM 919 O O . LEU A 1 119 ? -4.710 0.216 -5.256 1.00 97.56 119 LEU A O 1
ATOM 923 N N . SER A 1 120 ? -5.855 1.079 -6.988 1.00 98.31 120 SER A N 1
ATOM 924 C CA . SER A 1 120 ? -6.982 1.563 -6.191 1.00 98.31 120 SER A CA 1
ATOM 925 C C . SER A 1 120 ? -8.193 0.675 -6.407 1.00 98.31 120 SER A C 1
ATOM 927 O O . SER A 1 120 ? -8.576 0.378 -7.545 1.00 98.31 120 SER A O 1
ATOM 929 N N . VAL A 1 121 ? -8.807 0.266 -5.303 1.00 98.44 121 VAL A N 1
ATOM 930 C CA . VAL A 1 121 ? -10.076 -0.452 -5.292 1.00 98.44 121 VAL A CA 1
ATOM 931 C C . VAL A 1 121 ? -11.132 0.324 -4.523 1.00 98.44 121 VAL A C 1
ATOM 933 O O . VAL A 1 121 ? -10.822 1.087 -3.605 1.00 98.44 121 VAL A O 1
ATOM 936 N N . GLU A 1 122 ? -12.391 0.131 -4.895 1.00 97.94 122 GLU A N 1
ATOM 937 C CA . GLU A 1 122 ? -13.528 0.649 -4.145 1.00 97.94 122 GLU A CA 1
ATOM 938 C C . GLU A 1 122 ? -13.557 0.034 -2.751 1.00 97.94 122 GLU A C 1
ATOM 940 O O . GLU A 1 122 ? -13.461 -1.183 -2.584 1.00 97.94 122 GLU A O 1
ATOM 945 N N . VAL A 1 123 ? -13.714 0.870 -1.731 1.00 97.44 123 VAL A N 1
ATOM 946 C CA . VAL A 1 123 ? -13.818 0.377 -0.356 1.00 97.44 123 VAL A CA 1
ATOM 947 C C . VAL A 1 123 ? -15.112 -0.413 -0.189 1.00 97.44 123 VAL A C 1
ATOM 949 O O . VAL A 1 123 ? -15.101 -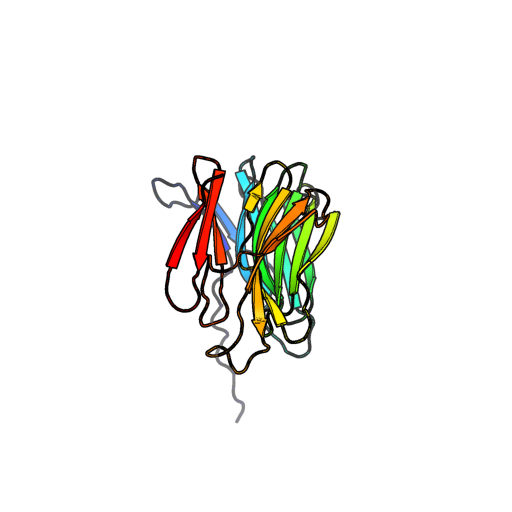1.444 0.485 1.00 97.44 123 VAL A O 1
ATOM 952 N N . ALA A 1 124 ? -16.209 0.005 -0.823 1.00 96.44 124 ALA A N 1
ATOM 953 C CA . ALA A 1 124 ? -17.501 -0.667 -0.723 1.00 96.44 124 ALA A CA 1
ATOM 954 C C . ALA A 1 124 ? -17.507 -2.094 -1.302 1.00 96.44 124 ALA A C 1
ATOM 956 O O . ALA A 1 124 ? -18.048 -2.999 -0.668 1.00 96.44 124 ALA A O 1
ATOM 957 N N . THR A 1 125 ? -16.905 -2.296 -2.475 1.00 97.38 125 THR A N 1
ATOM 958 C CA . THR A 1 125 ? -17.064 -3.527 -3.276 1.00 97.38 125 THR A CA 1
ATOM 959 C C . THR A 1 125 ? -15.766 -4.314 -3.455 1.00 97.38 125 THR A C 1
ATOM 961 O O . THR A 1 125 ? -15.799 -5.503 -3.767 1.00 97.38 125 THR A O 1
ATOM 964 N N . GLY A 1 126 ? -14.617 -3.662 -3.274 1.00 97.12 126 GLY A N 1
ATOM 965 C CA . GLY A 1 126 ? -13.314 -4.197 -3.635 1.00 97.12 126 GLY A CA 1
ATOM 966 C C . GLY A 1 126 ? -13.025 -4.152 -5.137 1.00 97.12 126 GLY A C 1
ATOM 967 O O . GLY A 1 126 ? -11.965 -4.631 -5.527 1.00 97.12 126 GLY A O 1
ATOM 968 N N . GLU A 1 127 ? -13.897 -3.607 -5.994 1.00 97.50 127 GLU A N 1
ATOM 969 C CA . GLU A 1 127 ? -13.685 -3.539 -7.451 1.00 97.50 127 GLU A CA 1
ATOM 970 C C . GLU A 1 127 ? -12.562 -2.566 -7.840 1.00 97.50 127 GLU A C 1
ATOM 972 O O . GLU A 1 127 ? -12.296 -1.596 -7.136 1.00 97.50 127 GLU A O 1
ATOM 977 N N . THR A 1 128 ? -11.854 -2.827 -8.949 1.00 97.62 128 THR A N 1
ATOM 978 C CA . THR A 1 128 ? -10.753 -1.950 -9.392 1.00 97.62 128 THR A CA 1
ATOM 979 C C . THR A 1 128 ? -11.315 -0.633 -9.891 1.00 97.62 128 THR A C 1
ATOM 981 O O . THR A 1 128 ? -12.144 -0.616 -10.795 1.00 97.62 128 THR A O 1
ATOM 984 N N . ARG A 1 129 ? -10.774 0.465 -9.369 1.00 97.69 129 ARG A N 1
ATOM 985 C CA . ARG A 1 129 ? -11.038 1.813 -9.873 1.00 97.69 129 ARG A CA 1
ATOM 986 C C . ARG A 1 129 ? -10.028 2.198 -10.935 1.00 97.69 129 ARG A C 1
ATOM 988 O O . ARG A 1 129 ? -10.398 2.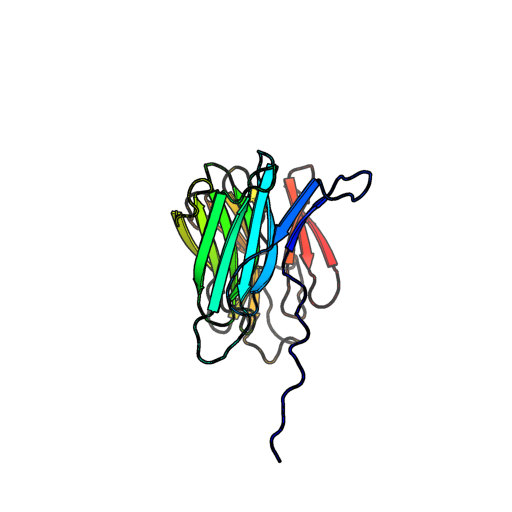642 -12.016 1.00 97.69 129 ARG A O 1
ATOM 995 N N . TRP A 1 130 ? -8.751 2.025 -10.615 1.00 98.12 130 TRP A N 1
ATOM 996 C CA . TRP A 1 130 ? -7.644 2.336 -11.504 1.00 98.12 130 TRP A CA 1
ATOM 997 C C . TRP A 1 130 ? -6.382 1.586 -11.077 1.00 98.12 130 TRP A C 1
ATOM 999 O O . TRP A 1 130 ? -6.232 1.182 -9.921 1.00 98.12 130 TRP A O 1
ATOM 1009 N N . GLU A 1 131 ? -5.467 1.434 -12.029 1.00 97.19 131 GLU A N 1
ATOM 1010 C CA . GLU A 1 131 ? -4.110 0.939 -11.819 1.00 97.19 131 GLU A CA 1
ATOM 1011 C C . GLU A 1 131 ? -3.126 1.912 -12.467 1.00 97.19 131 GLU A C 1
ATOM 1013 O O . GLU A 1 131 ? -3.398 2.456 -13.540 1.00 97.19 131 GLU A O 1
ATOM 1018 N N . LEU A 1 132 ? -1.988 2.138 -11.815 1.00 97.44 132 LEU A N 1
ATOM 1019 C CA . LEU A 1 132 ? -0.941 3.032 -12.296 1.00 97.44 132 LEU A CA 1
ATOM 1020 C C . LEU A 1 132 ? 0.431 2.403 -12.071 1.00 97.44 132 LEU A C 1
ATOM 1022 O O . LEU A 1 132 ? 0.798 2.088 -10.941 1.00 97.44 132 LEU A O 1
ATOM 1026 N N . THR A 1 133 ? 1.245 2.330 -13.123 1.00 95.62 133 THR A N 1
ATOM 1027 C CA . THR A 1 133 ? 2.689 2.140 -12.965 1.00 95.62 133 THR A CA 1
ATOM 1028 C C . THR A 1 133 ? 3.300 3.448 -12.474 1.00 95.62 133 THR A C 1
ATOM 1030 O O . THR A 1 133 ? 3.517 4.382 -13.247 1.00 95.62 133 THR A O 1
ATOM 1033 N N . VAL A 1 134 ? 3.560 3.524 -11.169 1.00 96.00 134 VAL A N 1
ATOM 1034 C CA . VAL A 1 134 ? 4.139 4.704 -10.522 1.00 96.00 134 VAL A CA 1
ATOM 1035 C C . VAL A 1 134 ? 5.544 4.942 -11.019 1.00 96.00 134 VAL A C 1
ATOM 1037 O O . VAL A 1 134 ? 5.873 6.084 -11.308 1.00 96.00 134 VAL A O 1
ATOM 1040 N N . ALA A 1 135 ? 6.353 3.893 -11.143 1.00 93.88 135 ALA A N 1
ATOM 1041 C CA . ALA A 1 135 ? 7.705 3.964 -11.674 1.00 93.88 135 ALA A CA 1
ATOM 1042 C C . ALA A 1 135 ? 8.044 2.668 -12.410 1.00 93.88 135 ALA A C 1
ATOM 1044 O O . ALA A 1 135 ? 7.788 1.582 -11.901 1.00 93.88 135 ALA A O 1
ATOM 1045 N N . ALA A 1 136 ? 8.626 2.799 -13.599 1.00 91.25 136 ALA A N 1
ATOM 1046 C CA . ALA A 1 136 ? 9.106 1.693 -14.420 1.00 91.25 136 ALA A CA 1
ATOM 1047 C C . ALA A 1 136 ? 10.649 1.700 -14.481 1.00 91.25 136 ALA A C 1
ATOM 1049 O O . ALA A 1 136 ? 11.271 2.708 -14.093 1.00 91.25 136 ALA A O 1
ATOM 1050 N N . PRO A 1 137 ? 11.274 0.623 -14.996 1.00 87.94 137 PRO A N 1
ATOM 1051 C CA . PRO A 1 137 ? 12.700 0.626 -15.290 1.00 87.94 137 PRO A CA 1
ATOM 1052 C C . PRO A 1 137 ? 13.055 1.739 -16.280 1.00 87.94 137 PRO A C 1
ATOM 1054 O O . PRO A 1 137 ? 12.312 2.002 -17.226 1.00 87.94 137 PRO A O 1
ATOM 1057 N N . GLU A 1 138 ? 14.212 2.365 -16.087 1.00 86.69 138 GLU A N 1
ATOM 1058 C CA . GLU A 1 138 ? 14.745 3.394 -16.983 1.00 86.69 138 GLU A CA 1
ATOM 1059 C C . GLU A 1 138 ? 16.205 3.072 -17.313 1.00 86.69 138 GLU A C 1
ATOM 1061 O O . GLU A 1 138 ? 17.075 3.115 -16.447 1.00 86.69 138 GLU A O 1
ATOM 1066 N N . GLY A 1 139 ? 16.494 2.732 -18.572 1.00 85.19 139 GLY A N 1
ATOM 1067 C CA . GLY A 1 139 ? 17.836 2.294 -18.965 1.00 85.19 139 GLY A CA 1
ATOM 1068 C C . GLY A 1 139 ? 18.260 1.026 -18.216 1.00 85.19 139 GLY A C 1
ATOM 1069 O O . GLY A 1 139 ? 17.569 0.013 -18.276 1.00 85.19 139 GLY A O 1
ATOM 1070 N N . ASP A 1 140 ? 19.396 1.087 -17.518 1.00 81.38 140 ASP A N 1
ATOM 1071 C CA . ASP A 1 140 ? 19.906 0.014 -16.655 1.00 81.38 140 ASP A CA 1
ATOM 1072 C C . ASP A 1 140 ? 19.459 0.146 -15.187 1.00 81.38 140 ASP A C 1
ATOM 1074 O O . ASP A 1 140 ? 19.938 -0.601 -14.330 1.00 81.38 140 ASP A O 1
ATOM 1078 N N . MET A 1 141 ? 18.533 1.067 -14.896 1.00 84.56 141 MET A N 1
ATOM 1079 C CA . MET A 1 141 ? 18.006 1.336 -13.560 1.00 84.56 141 MET A CA 1
ATOM 1080 C C . MET A 1 141 ? 16.651 0.661 -13.332 1.00 84.56 141 MET A C 1
ATOM 1082 O O . MET A 1 141 ? 15.745 0.715 -14.165 1.00 84.56 141 MET A O 1
ATOM 1086 N N . THR A 1 142 ? 16.503 0.090 -12.147 1.00 86.06 142 THR A N 1
ATOM 1087 C CA . THR A 1 142 ? 15.270 -0.454 -11.570 1.00 86.06 142 THR A CA 1
ATOM 1088 C C . THR A 1 142 ? 14.543 0.621 -10.739 1.00 86.06 142 THR A C 1
ATOM 1090 O O . THR A 1 142 ? 15.054 1.737 -10.584 1.00 86.06 142 THR A O 1
ATOM 1093 N N . ALA A 1 143 ? 13.333 0.335 -10.252 1.00 88.94 143 ALA A N 1
ATOM 1094 C CA . ALA A 1 143 ? 12.525 1.240 -9.434 1.00 88.94 143 ALA A CA 1
ATOM 1095 C C . ALA A 1 143 ? 11.806 0.501 -8.295 1.00 88.94 143 ALA A C 1
ATOM 1097 O O . ALA A 1 143 ? 10.944 -0.342 -8.531 1.00 88.94 143 ALA A O 1
ATOM 1098 N N . TRP A 1 144 ? 12.091 0.902 -7.058 1.00 88.94 144 TRP A N 1
ATOM 1099 C CA . TRP A 1 144 ? 11.470 0.362 -5.852 1.00 88.94 144 TRP A CA 1
ATOM 1100 C C . TRP A 1 144 ? 10.740 1.448 -5.066 1.00 88.94 144 TRP A C 1
ATOM 1102 O O . TRP A 1 144 ? 11.251 2.557 -4.915 1.00 88.94 144 TRP A O 1
ATOM 1112 N N . ALA A 1 145 ? 9.576 1.110 -4.514 1.00 91.81 145 ALA A N 1
ATOM 1113 C CA . ALA A 1 145 ? 8.858 1.950 -3.564 1.00 91.81 145 ALA A CA 1
ATOM 1114 C C . ALA A 1 145 ? 8.446 1.106 -2.357 1.00 91.81 145 ALA A C 1
ATOM 1116 O O . ALA A 1 145 ? 7.662 0.162 -2.469 1.00 91.81 145 ALA A O 1
ATOM 1117 N N . GLN A 1 146 ? 8.996 1.449 -1.196 1.00 89.56 146 GLN A N 1
ATOM 1118 C CA . GLN A 1 146 ? 8.756 0.709 0.040 1.00 89.56 146 GLN A CA 1
ATOM 1119 C C . GLN A 1 146 ? 7.525 1.212 0.801 1.00 89.56 146 GLN A C 1
ATOM 1121 O O . GLN A 1 146 ? 7.017 0.505 1.673 1.00 89.56 146 GLN A O 1
ATOM 1126 N N . ASP A 1 147 ? 7.096 2.439 0.528 1.00 91.69 147 ASP A N 1
ATOM 1127 C CA . ASP A 1 147 ? 6.107 3.134 1.334 1.00 91.69 147 ASP A CA 1
ATOM 1128 C C . ASP A 1 147 ? 5.346 4.176 0.511 1.00 91.69 147 ASP A C 1
ATOM 1130 O O . ASP A 1 147 ? 5.838 4.654 -0.517 1.00 91.69 147 A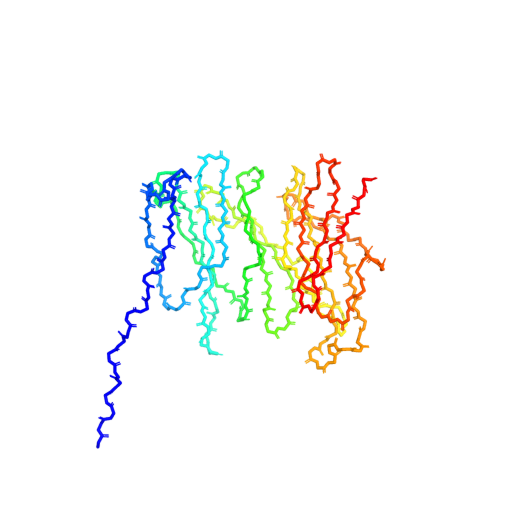SP A O 1
ATOM 1134 N N . MET A 1 148 ? 4.154 4.540 0.979 1.00 95.50 148 MET A N 1
ATOM 1135 C CA . MET A 1 148 ? 3.390 5.662 0.445 1.00 95.50 148 MET A CA 1
ATOM 1136 C C . MET A 1 148 ? 2.707 6.438 1.561 1.00 95.50 148 MET A C 1
ATOM 1138 O O . MET A 1 148 ? 2.244 5.876 2.549 1.00 95.50 148 MET A O 1
ATOM 1142 N N . LEU A 1 149 ? 2.572 7.741 1.356 1.00 95.62 149 LEU A N 1
ATOM 1143 C CA . LEU A 1 149 ? 1.749 8.597 2.196 1.00 95.62 149 LEU A CA 1
ATOM 1144 C C . LEU A 1 149 ? 0.478 8.956 1.452 1.00 95.62 149 LEU A C 1
ATOM 1146 O O . LEU A 1 149 ? 0.534 9.338 0.285 1.00 95.62 149 LEU A O 1
ATOM 1150 N N . VAL A 1 150 ? -0.651 8.861 2.148 1.00 94.81 150 VAL A N 1
ATOM 1151 C CA . VAL A 1 150 ? -1.921 9.414 1.683 1.00 94.81 150 VAL A CA 1
ATOM 1152 C C . VAL A 1 150 ? -2.052 10.820 2.247 1.00 94.81 150 VAL A C 1
ATOM 1154 O O . VAL A 1 150 ? -2.193 11.006 3.456 1.00 94.81 150 VAL A O 1
ATOM 1157 N N . ASP A 1 151 ? -2.004 11.797 1.356 1.00 87.25 151 ASP A N 1
ATOM 1158 C CA . ASP A 1 151 ? -2.304 13.191 1.634 1.00 87.25 151 ASP A CA 1
ATOM 1159 C C . ASP A 1 151 ? -3.762 13.483 1.206 1.00 87.25 151 ASP A C 1
ATOM 1161 O O . ASP A 1 151 ? -4.403 12.692 0.509 1.00 87.25 151 ASP A O 1
ATOM 1165 N N . GLY A 1 152 ? -4.342 14.605 1.646 1.00 83.19 152 GLY A N 1
ATOM 1166 C CA . GLY A 1 152 ? -5.759 14.909 1.378 1.00 83.19 152 GLY A CA 1
ATOM 1167 C C . GLY A 1 152 ? -6.116 15.041 -0.111 1.00 83.19 152 GLY A C 1
ATOM 1168 O O . GLY A 1 152 ? -7.281 14.891 -0.478 1.00 83.19 152 GLY A O 1
ATOM 1169 N N . ASP A 1 153 ? -5.126 15.312 -0.958 1.00 89.50 153 ASP A N 1
ATOM 1170 C CA . ASP A 1 153 ? -5.237 15.555 -2.395 1.00 89.50 153 ASP A CA 1
ATOM 1171 C C . ASP A 1 153 ? -4.561 14.478 -3.265 1.00 89.50 153 ASP A C 1
ATOM 1173 O O . ASP A 1 153 ? -4.703 14.502 -4.493 1.00 89.50 153 ASP A O 1
ATOM 1177 N N . GLY A 1 154 ? -3.878 13.498 -2.667 1.00 96.00 154 GLY A N 1
ATOM 1178 C CA . GLY A 1 154 ? -3.177 12.471 -3.428 1.00 96.00 154 GLY A CA 1
ATOM 1179 C C . GLY A 1 154 ? -2.237 11.599 -2.607 1.00 96.00 154 GLY A C 1
ATOM 1180 O O . GLY A 1 154 ? -2.405 11.408 -1.407 1.00 96.00 154 GLY A O 1
ATOM 1181 N N . PHE A 1 155 ? -1.240 11.050 -3.289 1.00 97.56 155 PHE A N 1
ATOM 1182 C CA . PHE A 1 155 ? -0.244 10.150 -2.729 1.00 97.56 155 PHE A CA 1
ATOM 1183 C C . PHE A 1 155 ? 1.151 10.720 -2.933 1.00 97.56 155 PHE A C 1
ATOM 1185 O O . PHE A 1 155 ? 1.477 11.164 -4.035 1.00 97.56 155 PHE A O 1
ATOM 1192 N N . THR A 1 156 ? 1.989 10.643 -1.903 1.00 96.88 156 THR A N 1
ATOM 1193 C CA . THR A 1 156 ? 3.424 10.936 -1.987 1.00 96.88 156 THR A CA 1
ATOM 1194 C C . THR A 1 156 ? 4.206 9.639 -1.818 1.00 96.88 156 THR A C 1
ATOM 1196 O O . THR A 1 156 ? 4.068 8.961 -0.803 1.00 96.88 156 THR A O 1
ATOM 1199 N N . ILE A 1 157 ? 5.025 9.290 -2.811 1.00 96.38 157 ILE A N 1
ATOM 1200 C CA . ILE A 1 157 ? 5.687 7.985 -2.904 1.00 96.38 157 ILE A CA 1
ATOM 1201 C C . ILE A 1 157 ? 7.186 8.198 -3.125 1.00 96.38 157 ILE A C 1
ATOM 1203 O O . ILE A 1 157 ? 7.582 8.651 -4.204 1.00 96.38 157 ILE A O 1
ATOM 1207 N N . PRO A 1 158 ? 8.037 7.891 -2.133 1.00 93.62 158 PRO A N 1
ATOM 1208 C CA . PRO A 1 158 ? 9.473 7.808 -2.343 1.00 93.62 158 PRO A CA 1
ATOM 1209 C C . PRO A 1 158 ? 9.808 6.621 -3.249 1.00 93.62 158 PRO A C 1
ATOM 1211 O O . PRO A 1 158 ? 9.456 5.479 -2.955 1.00 93.62 158 PRO A O 1
ATOM 1214 N N . VAL A 1 159 ? 10.506 6.900 -4.345 1.00 92.25 159 VAL A N 1
ATOM 1215 C CA . VAL A 1 159 ? 10.967 5.899 -5.305 1.00 92.25 159 VAL A CA 1
ATOM 1216 C C . VAL A 1 159 ? 12.484 5.900 -5.333 1.00 92.25 159 VAL A C 1
ATOM 1218 O O . VAL A 1 159 ? 13.123 6.897 -5.679 1.00 92.25 159 VAL A O 1
ATOM 1221 N N . SER A 1 160 ? 13.059 4.759 -4.987 1.00 88.69 160 SER A N 1
ATOM 1222 C CA . SER A 1 160 ? 14.486 4.497 -5.103 1.00 88.69 160 SER A CA 1
ATOM 1223 C C . SER A 1 160 ? 14.779 3.875 -6.459 1.00 88.69 160 SER A C 1
ATOM 1225 O O . SER A 1 160 ? 14.091 2.950 -6.890 1.00 88.69 160 SER A O 1
ATOM 1227 N N . ARG A 1 161 ? 15.823 4.363 -7.127 1.00 87.31 161 ARG A N 1
ATOM 1228 C CA . ARG A 1 161 ? 16.337 3.781 -8.366 1.00 87.31 161 ARG A CA 1
ATOM 1229 C C . ARG A 1 161 ? 17.752 3.273 -8.147 1.00 87.31 161 ARG A C 1
ATOM 1231 O O . ARG A 1 161 ? 18.605 4.004 -7.643 1.00 87.31 161 ARG A O 1
ATOM 1238 N N . SER A 1 162 ? 18.003 2.041 -8.571 1.00 80.88 162 SER A N 1
ATOM 1239 C CA . SER A 1 162 ? 19.309 1.380 -8.488 1.00 80.88 162 SER A CA 1
ATOM 1240 C C . SER A 1 162 ? 19.589 0.578 -9.758 1.00 80.88 162 SER A C 1
ATOM 1242 O O . SER A 1 162 ? 18.660 0.115 -10.422 1.00 80.88 162 SER A O 1
ATOM 1244 N N . LYS A 1 163 ? 20.864 0.410 -10.125 1.00 79.00 163 LYS A N 1
ATOM 1245 C CA . LYS A 1 163 ? 21.238 -0.437 -11.268 1.00 79.00 163 LYS A CA 1
ATOM 1246 C C . LYS A 1 163 ? 20.946 -1.916 -11.007 1.00 79.00 163 LYS A C 1
ATOM 1248 O O . LYS A 1 163 ? 20.994 -2.369 -9.866 1.00 79.00 163 LYS A O 1
ATOM 1253 N N . TRP A 1 164 ? 20.705 -2.679 -12.073 1.00 68.62 164 TRP A N 1
ATOM 1254 C CA . TRP A 1 164 ? 20.431 -4.121 -12.010 1.00 68.62 164 TRP A CA 1
ATOM 1255 C C . TRP A 1 164 ? 21.524 -4.948 -11.276 1.00 68.62 164 TRP A C 1
ATOM 1257 O O . TRP A 1 164 ? 22.633 -5.164 -11.760 1.00 68.62 164 TRP A O 1
ATOM 1267 N N . HIS A 1 165 ? 21.156 -5.411 -10.081 1.00 60.59 165 HIS A N 1
ATOM 1268 C CA . HIS A 1 165 ? 21.422 -6.673 -9.369 1.00 60.59 165 HIS A CA 1
ATOM 1269 C C . HIS A 1 165 ? 22.783 -7.399 -9.279 1.00 60.59 165 HIS A C 1
ATOM 1271 O O . HIS A 1 165 ? 22.772 -8.532 -8.806 1.00 60.59 165 HIS A O 1
ATOM 1277 N N . HIS A 1 166 ? 23.953 -6.815 -9.563 1.00 51.91 166 HIS A N 1
ATOM 1278 C CA . HIS A 1 166 ? 25.216 -7.458 -9.106 1.00 51.91 166 HIS A CA 1
ATOM 1279 C C . HIS A 1 166 ? 26.297 -6.541 -8.538 1.00 51.91 166 HIS A C 1
ATOM 1281 O O . HIS A 1 166 ? 27.292 -7.039 -8.017 1.00 51.91 166 HIS A O 1
ATOM 1287 N N . ASP A 1 167 ? 26.099 -5.228 -8.563 1.00 52.16 167 ASP A N 1
ATOM 1288 C CA . ASP A 1 167 ? 27.095 -4.296 -8.037 1.00 52.16 167 ASP A CA 1
ATOM 1289 C C . ASP A 1 167 ? 26.412 -3.248 -7.157 1.00 52.16 167 ASP A C 1
ATOM 1291 O O . ASP A 1 167 ? 26.373 -2.049 -7.433 1.00 52.16 167 ASP A O 1
ATOM 1295 N N . ILE A 1 168 ? 25.766 -3.766 -6.107 1.00 54.00 168 ILE A N 1
ATOM 1296 C CA . ILE A 1 168 ? 24.999 -2.993 -5.124 1.00 54.00 168 ILE A CA 1
ATOM 1297 C C . ILE A 1 168 ? 25.905 -1.973 -4.419 1.00 54.00 168 ILE A C 1
ATOM 1299 O O . ILE A 1 168 ? 25.406 -0.949 -3.989 1.00 54.00 168 ILE A O 1
ATOM 1303 N N . MET A 1 169 ? 27.222 -2.203 -4.368 1.00 52.88 169 MET A N 1
ATOM 1304 C CA . MET A 1 169 ? 28.171 -1.416 -3.575 1.00 52.88 169 MET A CA 1
ATOM 1305 C C . MET A 1 169 ? 28.857 -0.264 -4.331 1.00 52.88 169 MET A C 1
ATOM 1307 O O . MET A 1 169 ? 29.580 0.509 -3.702 1.00 52.88 169 MET A O 1
ATOM 1311 N N . THR A 1 170 ? 28.707 -0.143 -5.659 1.00 51.03 170 THR A N 1
ATOM 1312 C CA . THR A 1 170 ? 29.478 0.850 -6.448 1.00 51.03 170 THR A CA 1
ATOM 1313 C C . THR A 1 170 ? 28.658 1.701 -7.421 1.00 51.03 170 THR A C 1
ATOM 1315 O O . THR A 1 170 ? 29.213 2.560 -8.110 1.00 51.03 170 THR A O 1
ATOM 1318 N N . ASN A 1 171 ? 27.338 1.516 -7.470 1.00 57.66 171 ASN A N 1
ATOM 1319 C CA . ASN A 1 171 ? 26.502 2.127 -8.500 1.00 57.66 171 ASN A CA 1
ATOM 1320 C C . ASN A 1 171 ? 25.784 3.411 -8.076 1.00 57.66 171 ASN A C 1
ATOM 1322 O O . ASN A 1 171 ? 25.603 3.714 -6.898 1.00 57.66 171 ASN A O 1
ATOM 1326 N N . THR A 1 172 ? 25.363 4.179 -9.085 1.00 64.00 172 THR A N 1
ATOM 1327 C CA . THR A 1 172 ? 24.496 5.345 -8.915 1.00 64.00 172 THR A CA 1
ATOM 1328 C C . THR A 1 172 ? 23.167 4.906 -8.317 1.00 64.00 172 THR A C 1
ATOM 1330 O O . THR A 1 172 ? 22.467 4.084 -8.903 1.00 64.00 172 THR A O 1
ATOM 1333 N N . HIS A 1 173 ? 22.819 5.496 -7.181 1.00 77.25 173 HIS A N 1
ATOM 1334 C CA . HIS A 1 173 ? 21.511 5.372 -6.563 1.00 77.25 173 HIS A CA 1
ATOM 1335 C C . HIS A 1 173 ? 20.860 6.746 -6.570 1.00 77.25 173 HIS A C 1
ATOM 1337 O O . HIS A 1 173 ? 21.483 7.736 -6.174 1.00 77.25 173 HIS A O 1
ATOM 1343 N N . THR A 1 174 ? 19.625 6.824 -7.050 1.00 85.19 174 THR A N 1
ATOM 1344 C CA . THR A 1 174 ? 18.853 8.063 -6.986 1.00 85.19 174 THR A CA 1
ATOM 1345 C C . THR A 1 174 ? 17.579 7.840 -6.200 1.00 85.19 174 THR A C 1
ATOM 1347 O O . THR A 1 174 ? 17.030 6.740 -6.139 1.00 85.19 174 THR A O 1
ATOM 1350 N N . LEU A 1 175 ? 17.130 8.914 -5.568 1.00 88.12 175 LEU A N 1
ATOM 1351 C CA . LEU A 1 175 ? 15.850 8.982 -4.899 1.00 88.12 175 LEU A CA 1
ATOM 1352 C C . LEU A 1 175 ? 15.031 10.065 -5.582 1.00 88.12 175 LEU A C 1
ATOM 1354 O O . LEU A 1 175 ? 15.544 11.140 -5.901 1.00 88.12 175 LEU A O 1
ATOM 1358 N N . GLU A 1 176 ? 13.754 9.792 -5.774 1.00 92.88 176 GLU A N 1
ATOM 1359 C CA . GLU A 1 176 ? 12.780 10.762 -6.243 1.00 92.88 176 GLU A CA 1
ATOM 1360 C C . GLU A 1 176 ? 11.481 10.627 -5.450 1.00 92.88 176 GLU A C 1
ATOM 1362 O O . GLU A 1 176 ? 11.170 9.569 -4.909 1.00 92.88 176 GLU A O 1
ATOM 1367 N N . LEU A 1 177 ? 10.716 11.710 -5.370 1.00 94.56 177 LEU A N 1
ATOM 1368 C CA . LEU A 1 177 ? 9.339 11.674 -4.898 1.00 94.56 177 LEU A CA 1
ATOM 1369 C C . LEU A 1 177 ? 8.417 11.687 -6.099 1.00 94.56 177 LEU A C 1
ATOM 1371 O O . LEU A 1 177 ? 8.530 12.558 -6.967 1.00 94.56 177 LEU A O 1
ATOM 1375 N N . ARG A 1 178 ? 7.472 10.757 -6.117 1.00 97.06 178 ARG A N 1
ATOM 1376 C CA . ARG A 1 178 ? 6.369 10.757 -7.066 1.00 97.06 178 ARG A CA 1
ATOM 1377 C C . ARG A 1 178 ? 5.093 11.179 -6.358 1.00 97.06 178 ARG A C 1
ATOM 1379 O O . ARG A 1 178 ? 4.764 10.646 -5.301 1.00 97.06 178 ARG A O 1
ATOM 1386 N N . THR A 1 179 ? 4.397 12.150 -6.937 1.00 97.50 179 THR A N 1
ATOM 1387 C CA . THR A 1 179 ? 3.082 12.591 -6.469 1.00 97.50 179 THR A CA 1
ATOM 1388 C C . THR A 1 179 ? 2.026 12.087 -7.434 1.00 97.50 179 THR A C 1
ATOM 1390 O O . THR A 1 179 ? 2.135 12.328 -8.637 1.00 97.50 179 THR A O 1
ATOM 1393 N N . VAL A 1 180 ? 1.014 11.402 -6.914 1.00 98.44 180 VAL A N 1
ATOM 1394 C CA . VAL A 1 180 ? -0.078 10.806 -7.694 1.00 98.44 180 VAL A CA 1
ATOM 1395 C C . VAL A 1 180 ? -1.411 11.359 -7.197 1.00 98.44 180 VAL A C 1
ATOM 1397 O O . VAL A 1 180 ? -1.598 11.504 -5.995 1.00 98.44 180 VAL A O 1
ATOM 1400 N N . SER A 1 181 ? -2.340 11.686 -8.092 1.00 97.94 181 SER A N 1
ATOM 1401 C CA . SER A 1 181 ? -3.676 12.156 -7.709 1.00 97.94 181 SER A CA 1
ATOM 1402 C C . SER A 1 181 ? -4.547 11.019 -7.166 1.00 97.94 181 SER A C 1
ATOM 1404 O O . SER A 1 181 ? -4.326 9.845 -7.463 1.00 97.94 181 SER A O 1
ATOM 1406 N N . LEU A 1 182 ? -5.626 11.356 -6.451 1.00 97.50 182 LEU A N 1
ATOM 1407 C CA . LEU A 1 182 ? -6.655 10.379 -6.054 1.00 97.50 182 LEU A CA 1
ATOM 1408 C C . LEU A 1 182 ? -7.361 9.696 -7.245 1.00 97.50 182 LEU A C 1
ATOM 1410 O O . LEU A 1 182 ? -8.072 8.710 -7.051 1.00 97.50 182 LEU A O 1
ATOM 1414 N N . ALA A 1 183 ? -7.194 10.217 -8.463 1.00 97.38 183 ALA A N 1
ATOM 1415 C CA . ALA A 1 183 ? -7.727 9.634 -9.692 1.00 97.38 183 ALA A CA 1
ATOM 1416 C C . ALA A 1 183 ? -6.735 8.688 -10.399 1.00 97.38 183 ALA A C 1
ATOM 1418 O O . ALA A 1 183 ? -7.068 8.155 -11.454 1.00 97.38 183 ALA A O 1
ATOM 1419 N N . GLY A 1 184 ? -5.539 8.471 -9.839 1.00 97.38 184 GLY A N 1
ATOM 1420 C CA . GLY A 1 184 ? -4.528 7.590 -10.428 1.00 97.38 184 GLY A CA 1
ATOM 1421 C C . GLY A 1 184 ? -3.662 8.258 -11.497 1.00 97.38 184 GLY A C 1
ATOM 1422 O O . GLY A 1 184 ? -3.123 7.576 -12.363 1.00 97.38 184 GLY A O 1
ATOM 1423 N N . GLU A 1 185 ? -3.511 9.584 -11.459 1.00 98.06 185 GLU A N 1
ATOM 1424 C CA . GLU A 1 185 ? -2.671 10.323 -12.409 1.00 98.06 185 GLU A CA 1
ATOM 1425 C C . GLU A 1 185 ? -1.326 10.685 -11.775 1.00 98.06 185 GLU A C 1
ATOM 1427 O O . GLU A 1 185 ? -1.287 11.252 -10.683 1.00 98.06 185 GLU A O 1
ATOM 1432 N N . LEU A 1 186 ? -0.212 10.412 -12.460 1.00 97.81 186 LEU A N 1
ATOM 1433 C CA . LEU A 1 186 ? 1.106 10.877 -12.025 1.00 97.81 186 LEU A CA 1
ATOM 1434 C C . LEU A 1 186 ? 1.215 12.395 -12.240 1.00 97.81 186 LEU A C 1
ATOM 1436 O O . LEU A 1 186 ? 1.300 12.864 -13.373 1.00 97.81 186 LEU A O 1
ATOM 1440 N N . LEU A 1 187 ? 1.235 13.159 -11.149 1.00 97.31 187 LEU A N 1
ATOM 1441 C CA . LEU A 1 187 ? 1.236 14.624 -11.168 1.00 97.31 187 LEU A CA 1
ATOM 1442 C C . LEU A 1 187 ? 2.645 15.212 -11.222 1.00 97.31 187 LEU A C 1
ATOM 1444 O O . LEU A 1 187 ? 2.884 16.220 -11.888 1.00 97.31 187 LEU A O 1
ATOM 1448 N N . LYS A 1 188 ? 3.579 14.622 -10.470 1.00 96.81 188 LYS A N 1
ATOM 1449 C CA . LYS A 1 188 ? 4.928 15.168 -10.307 1.00 96.81 188 LYS A CA 1
ATOM 1450 C C . LYS A 1 188 ? 5.946 14.066 -10.061 1.00 96.81 188 LYS A C 1
ATOM 1452 O O . LYS A 1 188 ? 5.676 13.126 -9.321 1.00 96.81 188 LYS A O 1
ATOM 1457 N N . VAL A 1 189 ? 7.138 14.253 -10.620 1.00 96.75 189 VAL A N 1
ATOM 1458 C CA . VAL A 1 189 ? 8.360 13.530 -10.252 1.00 96.75 189 VAL A CA 1
ATOM 1459 C C . VAL A 1 189 ? 9.384 14.568 -9.802 1.00 96.75 189 VAL A C 1
ATOM 1461 O O . VAL A 1 189 ? 9.693 15.500 -10.546 1.00 96.75 189 VAL A O 1
ATOM 1464 N N . ALA A 1 190 ? 9.862 14.458 -8.567 1.00 94.62 190 ALA A N 1
ATOM 1465 C CA . ALA A 1 190 ? 10.798 15.398 -7.963 1.00 94.62 190 ALA A CA 1
ATOM 1466 C C . ALA A 1 190 ? 12.069 14.658 -7.521 1.00 94.62 190 ALA A C 1
ATOM 1468 O O . ALA A 1 190 ? 12.014 13.923 -6.534 1.00 94.62 190 ALA A O 1
ATOM 1469 N N . PRO A 1 191 ? 13.211 14.826 -8.210 1.00 92.00 191 PRO A N 1
ATOM 1470 C CA . PRO A 1 191 ? 14.459 14.207 -7.779 1.00 92.00 191 PRO A CA 1
ATOM 1471 C C . PRO A 1 191 ? 14.906 14.777 -6.426 1.00 92.00 191 PRO A C 1
ATOM 1473 O O . PRO A 1 191 ? 14.768 15.974 -6.172 1.00 92.00 191 PRO A O 1
ATOM 1476 N N . LEU A 1 192 ? 15.481 13.924 -5.579 1.00 87.31 192 LEU A N 1
ATOM 1477 C CA . LEU A 1 192 ? 15.995 14.252 -4.247 1.00 87.31 192 LEU A CA 1
ATOM 1478 C C . LEU A 1 192 ? 17.517 14.018 -4.159 1.00 87.31 192 LEU A C 1
ATOM 1480 O O . LEU A 1 192 ? 17.976 13.138 -3.424 1.00 87.31 192 LEU A O 1
ATOM 1484 N N . PRO A 1 193 ? 18.337 14.769 -4.917 1.00 79.94 193 PRO A N 1
ATOM 1485 C CA . PRO A 1 193 ? 19.781 14.569 -4.918 1.00 79.94 193 PRO A CA 1
ATOM 1486 C C . PRO A 1 193 ? 20.386 14.919 -3.553 1.00 79.94 193 PRO A C 1
ATOM 1488 O O . PRO A 1 193 ? 20.104 15.975 -2.991 1.00 79.94 193 PRO A O 1
ATOM 1491 N N . GLY A 1 194 ? 21.242 14.042 -3.026 1.00 71.44 194 GLY A N 1
ATOM 1492 C CA . GLY A 1 194 ? 21.988 14.289 -1.786 1.00 71.44 194 GLY A CA 1
ATOM 1493 C C . GLY A 1 194 ? 21.153 14.274 -0.500 1.00 71.44 194 GLY A C 1
ATOM 1494 O O . GLY A 1 194 ? 21.704 14.521 0.568 1.00 71.44 194 GLY A O 1
ATOM 1495 N N . VAL A 1 195 ? 19.851 13.977 -0.589 1.00 70.62 195 VAL A N 1
ATOM 1496 C CA . VAL A 1 195 ? 18.961 13.769 0.566 1.00 70.62 195 VAL A CA 1
ATOM 1497 C C . VAL A 1 195 ? 19.312 12.465 1.272 1.00 70.62 195 VAL A C 1
ATOM 1499 O O . VAL A 1 195 ? 19.537 12.450 2.478 1.00 70.62 195 VAL A O 1
ATOM 1502 N N . LEU A 1 196 ? 19.410 11.392 0.492 1.00 70.12 196 LEU A N 1
ATOM 1503 C CA . LEU A 1 196 ? 20.045 10.144 0.881 1.00 70.12 196 LEU A CA 1
ATOM 1504 C C . LEU A 1 196 ? 21.276 9.974 -0.009 1.00 70.12 196 LEU A C 1
ATOM 1506 O O . LEU A 1 196 ? 21.268 10.375 -1.176 1.00 70.12 196 LEU A O 1
ATOM 1510 N N . ALA A 1 197 ? 22.328 9.376 0.538 1.00 64.31 197 ALA A N 1
ATOM 1511 C CA . ALA A 1 197 ? 23.458 8.876 -0.235 1.00 64.31 197 ALA A CA 1
ATOM 1512 C C . ALA A 1 197 ? 23.463 7.355 -0.078 1.00 64.31 197 ALA A C 1
ATOM 1514 O O . ALA A 1 197 ? 24.234 6.848 0.747 1.00 64.31 197 ALA A O 1
ATOM 1515 N N . PRO A 1 198 ? 22.556 6.649 -0.783 1.00 61.22 198 PRO A N 1
ATOM 1516 C CA . PRO A 1 198 ? 22.502 5.210 -0.683 1.00 61.22 198 PRO A CA 1
ATOM 1517 C C . PRO A 1 198 ? 23.807 4.653 -1.214 1.00 61.22 198 PRO A C 1
ATOM 1519 O O . PRO A 1 198 ? 24.211 4.939 -2.343 1.00 61.22 198 PRO A O 1
ATOM 1522 N N . ASP A 1 199 ? 24.471 3.863 -0.388 1.00 60.97 199 ASP A N 1
ATOM 1523 C CA . ASP A 1 199 ? 25.558 3.005 -0.836 1.00 60.97 199 ASP A CA 1
ATOM 1524 C C . ASP A 1 199 ? 25.030 1.737 -1.520 1.00 60.97 199 ASP A C 1
ATOM 1526 O O . ASP A 1 199 ? 25.830 0.953 -2.017 1.00 60.97 199 ASP A O 1
ATOM 1530 N N . SER A 1 200 ? 23.705 1.540 -1.519 1.00 62.56 200 SER A N 1
ATOM 1531 C CA . SER A 1 200 ? 22.994 0.334 -1.937 1.00 62.56 200 SER A CA 1
ATOM 1532 C C . SER A 1 200 ? 21.516 0.620 -2.252 1.00 62.56 200 SER A C 1
ATOM 1534 O O . SER A 1 200 ? 21.064 1.765 -2.227 1.00 62.56 200 SER A O 1
ATOM 1536 N N . THR A 1 201 ? 20.736 -0.421 -2.566 1.00 64.94 201 THR A N 1
ATOM 1537 C CA . THR A 1 201 ? 19.283 -0.287 -2.773 1.00 64.94 201 THR A CA 1
ATOM 1538 C C . THR A 1 201 ? 18.627 0.237 -1.496 1.00 64.94 201 THR A C 1
ATOM 1540 O O . THR A 1 201 ? 18.601 -0.465 -0.494 1.00 64.94 201 THR A O 1
ATOM 1543 N N . SER A 1 202 ? 18.073 1.451 -1.512 1.00 72.94 202 SER A N 1
ATOM 1544 C CA . SER A 1 202 ? 17.366 1.983 -0.344 1.00 72.94 202 SER A CA 1
ATOM 1545 C C . SER A 1 202 ? 15.936 1.476 -0.279 1.00 72.94 202 SER A C 1
ATOM 1547 O O . SER A 1 202 ? 15.157 1.596 -1.223 1.00 72.94 202 SER A O 1
ATOM 1549 N N . TRP A 1 203 ? 15.550 1.014 0.899 1.00 82.31 203 TRP A N 1
ATOM 1550 C CA . TRP A 1 203 ? 14.153 0.941 1.291 1.00 82.31 203 TRP A CA 1
ATOM 1551 C C . TRP A 1 203 ? 13.830 2.213 2.055 1.00 82.31 203 TRP A C 1
ATOM 1553 O O . TRP A 1 203 ? 14.326 2.414 3.164 1.00 82.31 203 TRP A O 1
ATOM 1563 N N . VAL A 1 204 ? 13.066 3.101 1.422 1.00 86.62 204 VAL A N 1
ATOM 1564 C CA . VAL A 1 204 ? 12.731 4.401 2.002 1.00 86.62 204 VAL A CA 1
ATOM 1565 C C . VAL A 1 204 ? 11.339 4.344 2.604 1.00 86.62 204 VAL A C 1
ATOM 1567 O O . VAL A 1 204 ? 10.346 4.212 1.894 1.00 86.62 204 VAL A O 1
ATOM 1570 N N . ARG A 1 205 ? 11.281 4.454 3.928 1.00 89.31 205 ARG A N 1
ATOM 1571 C CA . ARG A 1 205 ? 10.050 4.719 4.671 1.00 89.31 205 ARG A CA 1
ATOM 1572 C C . ARG A 1 205 ? 9.820 6.218 4.755 1.00 89.31 205 ARG A C 1
ATOM 1574 O O . ARG A 1 205 ? 10.765 7.007 4.691 1.00 89.31 205 ARG A O 1
ATOM 1581 N N . SER A 1 206 ? 8.569 6.602 4.935 1.00 91.69 206 SER A N 1
ATOM 1582 C CA . SER A 1 206 ? 8.147 7.990 4.948 1.00 91.69 206 SER A CA 1
ATOM 1583 C C . SER A 1 206 ? 7.093 8.261 6.010 1.00 91.69 206 SER A C 1
ATOM 1585 O O . SER A 1 206 ? 6.307 7.396 6.374 1.00 91.69 206 SER A O 1
ATOM 1587 N N . LEU A 1 207 ? 7.078 9.486 6.530 1.00 93.06 207 LEU A N 1
ATOM 1588 C CA . LEU A 1 207 ? 6.022 9.977 7.413 1.00 93.06 207 LEU A CA 1
ATOM 1589 C C . LEU A 1 207 ? 5.884 11.494 7.295 1.00 93.06 207 LEU A C 1
ATOM 1591 O O . LEU A 1 207 ? 6.824 12.188 6.899 1.00 93.06 207 LEU A O 1
ATOM 1595 N N . ARG A 1 208 ? 4.707 12.011 7.658 1.00 91.00 208 ARG A N 1
ATOM 1596 C CA . ARG A 1 208 ? 4.477 13.453 7.790 1.00 91.00 208 ARG A CA 1
ATOM 1597 C C . ARG A 1 208 ? 4.809 13.924 9.203 1.00 91.00 208 ARG A C 1
ATOM 1599 O O . ARG A 1 208 ? 4.318 13.371 10.187 1.00 91.00 208 ARG A O 1
ATOM 1606 N N . GLY A 1 209 ? 5.628 14.967 9.293 1.00 89.00 209 GLY A N 1
ATOM 1607 C CA . GLY A 1 209 ? 5.839 15.738 10.510 1.00 89.00 209 GLY A CA 1
ATOM 1608 C C . GLY A 1 209 ? 4.606 16.566 10.877 1.00 89.00 209 GLY A C 1
ATOM 1609 O O . GLY A 1 209 ? 3.666 16.720 10.095 1.00 89.00 209 GLY A O 1
ATOM 1610 N N . ARG A 1 210 ? 4.603 17.124 12.091 1.00 88.12 210 ARG A N 1
ATOM 1611 C CA . ARG A 1 210 ? 3.465 17.908 12.603 1.00 88.12 210 ARG A CA 1
ATOM 1612 C C . ARG A 1 210 ? 3.194 19.182 11.804 1.00 88.12 210 ARG A C 1
ATOM 1614 O O . ARG A 1 210 ? 2.063 19.658 11.842 1.00 88.12 210 ARG A O 1
ATOM 1621 N N . CYS A 1 211 ? 4.188 19.728 11.110 1.00 89.31 211 CYS A N 1
ATOM 1622 C CA . CYS A 1 211 ? 4.034 20.926 10.290 1.00 89.31 211 CYS A CA 1
ATOM 1623 C C . CYS A 1 211 ? 3.929 20.586 8.793 1.00 89.31 211 CYS A C 1
ATOM 1625 O O . CYS A 1 211 ? 4.036 21.480 7.958 1.00 89.31 211 CYS A O 1
ATOM 1627 N N . GLY A 1 212 ? 3.714 19.310 8.446 1.00 86.00 212 GLY A N 1
ATOM 1628 C CA . GLY A 1 212 ? 3.615 18.837 7.062 1.00 86.00 212 GLY A CA 1
ATOM 1629 C C . GLY A 1 212 ? 4.953 18.441 6.435 1.00 86.00 212 GLY A C 1
ATOM 1630 O O . GLY A 1 212 ? 4.982 18.044 5.267 1.00 86.00 212 GLY A O 1
ATOM 1631 N N . GLU A 1 213 ? 6.040 18.497 7.209 1.00 88.62 213 GLU A N 1
ATOM 1632 C CA . GLU A 1 213 ? 7.363 18.048 6.785 1.00 88.62 213 GLU A CA 1
ATOM 1633 C C . GLU A 1 213 ? 7.318 16.627 6.244 1.00 88.62 213 GLU A C 1
ATOM 1635 O O . GLU A 1 213 ? 6.656 15.764 6.821 1.00 88.62 213 GLU A O 1
ATOM 1640 N N . LEU A 1 214 ? 8.056 16.356 5.173 1.00 90.81 214 LEU A N 1
ATOM 1641 C CA . LEU A 1 214 ? 8.318 14.976 4.794 1.00 90.81 214 LEU A CA 1
ATOM 1642 C C . LEU A 1 214 ? 9.530 14.485 5.582 1.00 90.81 214 LEU A C 1
ATOM 1644 O O . LEU A 1 214 ? 10.587 15.115 5.574 1.00 90.81 214 LEU A O 1
ATOM 1648 N N . ILE A 1 215 ? 9.375 13.366 6.272 1.00 90.31 215 ILE A N 1
ATOM 1649 C CA . ILE A 1 215 ? 10.451 12.681 6.982 1.00 90.31 215 ILE A CA 1
ATOM 1650 C C . ILE A 1 215 ? 10.705 11.374 6.249 1.00 90.31 215 ILE A C 1
ATOM 1652 O O . ILE A 1 215 ? 9.761 10.638 5.967 1.00 90.31 215 ILE A O 1
ATOM 1656 N N . LEU A 1 216 ? 11.970 11.110 5.929 1.00 89.94 216 LEU A N 1
ATOM 1657 C CA . LEU A 1 216 ? 12.404 9.925 5.195 1.00 89.94 216 LEU A CA 1
ATOM 1658 C C . LEU A 1 216 ? 13.396 9.126 6.043 1.00 89.94 216 LEU A C 1
ATOM 1660 O O . LEU A 1 216 ? 14.280 9.698 6.688 1.00 89.94 216 LEU A O 1
ATOM 1664 N N . LEU A 1 217 ? 13.246 7.804 6.028 1.00 86.25 217 LEU A N 1
ATOM 1665 C CA . LEU A 1 217 ? 14.123 6.860 6.716 1.00 86.25 217 LEU A CA 1
ATOM 1666 C C . LEU A 1 217 ? 14.605 5.798 5.727 1.00 86.25 217 LEU A C 1
ATOM 1668 O O . LEU A 1 217 ? 13.792 5.106 5.119 1.00 86.25 217 LEU A O 1
ATOM 1672 N N . GLU A 1 218 ? 15.920 5.647 5.608 1.00 81.56 218 GLU A N 1
ATOM 1673 C CA . GLU A 1 218 ? 16.552 4.566 4.847 1.00 81.56 218 GLU A CA 1
ATOM 1674 C C . GLU A 1 218 ? 16.772 3.340 5.742 1.00 81.56 218 GLU A C 1
ATOM 1676 O O . GLU A 1 218 ? 17.352 3.474 6.821 1.00 81.56 218 GLU A O 1
ATOM 1681 N N . SER A 1 219 ? 16.324 2.152 5.310 1.00 71.75 219 SER A N 1
ATOM 1682 C CA . SER A 1 219 ? 16.290 0.956 6.170 1.00 71.75 219 SER A CA 1
ATOM 1683 C C . SER A 1 219 ? 17.025 -0.290 5.646 1.00 71.75 219 SER A C 1
ATOM 1685 O O . SER A 1 219 ? 16.797 -1.366 6.191 1.00 71.75 219 SER A O 1
ATOM 1687 N N . PHE A 1 220 ? 17.860 -0.206 4.598 1.00 65.19 220 PHE A N 1
ATOM 1688 C CA . PHE A 1 220 ? 18.424 -1.413 3.953 1.00 65.19 220 PHE A CA 1
ATOM 1689 C C . PHE A 1 220 ? 19.884 -1.758 4.315 1.00 65.19 220 PHE A C 1
ATOM 1691 O O . PHE A 1 220 ? 20.285 -2.906 4.155 1.00 65.19 220 PHE A O 1
ATOM 1698 N N . SER A 1 221 ? 20.683 -0.838 4.866 1.00 48.84 221 SER A N 1
ATOM 1699 C CA . SER A 1 221 ? 22.083 -1.156 5.226 1.00 48.84 221 SER A CA 1
ATOM 1700 C C . SER A 1 221 ? 22.579 -0.470 6.502 1.00 48.84 221 SER A C 1
ATOM 1702 O O . SER A 1 221 ? 23.331 -1.074 7.261 1.00 48.84 221 SER A O 1
ATOM 1704 N N . HIS A 1 222 ? 22.111 0.743 6.799 1.00 52.47 222 HIS A N 1
ATOM 1705 C CA . HIS A 1 222 ? 22.352 1.465 8.049 1.00 52.47 222 HIS A CA 1
ATOM 1706 C C . HIS A 1 222 ? 21.155 2.390 8.299 1.00 52.47 222 HIS A C 1
ATOM 1708 O O . HIS A 1 222 ? 20.795 3.157 7.410 1.00 52.47 222 HIS A O 1
ATOM 1714 N N . GLU A 1 223 ? 20.530 2.337 9.476 1.00 48.78 223 GLU A N 1
ATOM 1715 C CA . GLU A 1 223 ? 19.387 3.209 9.780 1.00 48.78 223 GLU A CA 1
ATOM 1716 C C . GLU A 1 223 ? 19.828 4.683 9.770 1.00 48.78 223 GLU A C 1
ATOM 1718 O O . GLU A 1 223 ? 20.690 5.098 10.550 1.00 48.78 223 GLU A O 1
ATOM 1723 N N . ARG A 1 224 ? 19.251 5.489 8.872 1.00 54.88 224 ARG A N 1
ATOM 1724 C CA . ARG A 1 224 ? 19.507 6.936 8.774 1.00 54.88 224 ARG A CA 1
ATOM 1725 C C . ARG A 1 224 ? 18.192 7.697 8.626 1.00 54.88 224 ARG A C 1
ATOM 1727 O O . ARG A 1 224 ? 17.421 7.408 7.714 1.00 54.88 224 ARG A O 1
ATOM 1734 N N . MET A 1 225 ? 17.951 8.672 9.506 1.00 53.91 225 MET A N 1
ATOM 1735 C CA . MET A 1 225 ? 16.698 9.436 9.613 1.00 53.91 225 MET A CA 1
ATOM 1736 C C . MET A 1 225 ? 16.887 10.903 9.201 1.00 53.91 225 MET A C 1
ATOM 1738 O O . MET A 1 225 ? 17.840 11.547 9.641 1.00 53.91 225 MET A O 1
ATOM 1742 N N . PHE A 1 226 ? 15.945 11.443 8.419 1.00 61.97 226 PHE A N 1
ATOM 1743 C CA . PHE A 1 226 ? 15.989 12.809 7.878 1.00 61.97 226 PHE A CA 1
ATOM 1744 C C . PHE A 1 226 ? 14.615 13.491 7.929 1.00 61.97 226 PHE A C 1
ATOM 1746 O O . PHE A 1 226 ? 13.596 12.826 7.771 1.00 61.97 226 PHE A O 1
ATOM 1753 N N . ALA A 1 227 ? 14.581 14.818 8.093 1.00 50.03 227 ALA A N 1
ATOM 1754 C CA . ALA A 1 227 ? 13.357 15.627 8.125 1.00 50.03 227 ALA A CA 1
ATOM 1755 C C . ALA A 1 227 ? 13.488 16.881 7.243 1.00 50.03 227 ALA A C 1
ATOM 1757 O O . ALA A 1 227 ? 14.524 17.546 7.287 1.00 50.03 227 ALA A O 1
ATOM 1758 N N . PHE A 1 228 ? 12.441 17.223 6.482 1.00 56.16 228 PHE A N 1
ATOM 1759 C CA . PHE A 1 228 ? 12.420 18.367 5.558 1.00 56.16 228 PHE A CA 1
ATOM 1760 C C . PHE A 1 228 ? 11.283 19.340 5.877 1.00 56.16 228 PHE A C 1
ATOM 1762 O O . PHE A 1 228 ? 10.129 18.934 5.857 1.00 56.16 228 PHE A O 1
ATOM 1769 N N . ALA A 1 229 ? 11.591 20.619 6.115 1.00 39.97 229 ALA A N 1
ATOM 1770 C CA . ALA A 1 229 ? 10.582 21.673 6.288 1.00 39.97 229 ALA A CA 1
ATOM 1771 C C . ALA A 1 229 ? 9.811 21.973 4.975 1.00 39.97 229 ALA A C 1
ATOM 1773 O O . ALA A 1 229 ? 10.362 21.689 3.907 1.00 39.97 229 ALA A O 1
ATOM 1774 N N . PRO A 1 230 ? 8.573 22.519 5.039 1.00 44.16 230 PRO A N 1
ATOM 1775 C CA . PRO A 1 230 ? 7.775 22.884 3.860 1.00 44.16 230 PRO A CA 1
ATOM 1776 C C . PRO A 1 230 ? 8.444 23.919 2.948 1.00 44.16 230 PRO A C 1
ATOM 1778 O O . PRO A 1 230 ? 9.163 24.800 3.477 1.00 44.16 230 PRO A O 1
#

pLDDT: mean 83.09, std 17.2, range [30.75, 98.44]

InterPro domains:
  IPR002372 Pyrrolo-quinoline quinone repeat domain [PF13360] (12-144)
  IPR011047 Quinoprotein alcohol dehydrogenase-like superfamily [SSF50998] (15-177)
  IPR015943 WD40/YVTN repeat-like-containing domain superfamily [G3DSA:2.130.10.10] (3-220)

Radius of gyration: 19.23 Å; chains: 1; bounding box: 47×71×47 Å

Secondary structure (DSSP, 8-state):
----------PPPPEEEEE-TTT--EEEEEE---SS-EEEEEEEE-TTS-EEEEEEE---TTS-EEEEEEEE-TT--EEEEEEEEE-TTEEEEEEEEETTTEEEEEEEETTT---EEEEEEETTT--EEEEEEEE--BTTB--B----EEETTEEEEEEEE-BSSS-TTTS--EEEEEEEETTS-EEEEEE-TTT---SS---EEEEE-TTS-EEEEE-SSS-EEEEE--

Sequence (230 aa):
MRWRSPATTRMGTRQVAMLAPDTGAPLWKRELAGPGDLVPRQIAIGPQGDVAVAAHADFNADEVDTLRLWRFDADGALLWDRVLTVPVYEDITGLHFAPGDQLVVLRGTVEFSTRAELLSVEVATGETRWELTVAAPEGDMTAWAQDMLVDGDGFTIPVSRSKWHHDIMTNTHTLELRTVSLAGELLKVAPLPGVLAPDSTSWVRSLRGRCGELILLESFSHERMFAFAP

Organism: NCBI:txid889268